Protein AF-0000000085032868 (afdb_homodimer)

InterPro domains:
  IPR000835 MarR-type HTH domain [PS50995] (14-167)
  IPR000835 MarR-type HTH domain [SM00347] (50-155)
  IPR023187 Transcriptional regulator MarR-type, conserved site [PS01117] (90-125)
  IPR036388 Winged helix-like DNA-binding domain superfamily [G3DSA:1.10.10.10] (31-169)
  IPR036390 Winged helix DNA-binding domain superfamily [SSF46785] (50-166)
  IPR039422 Transcription regulators MarR/SlyA-like [PTHR33164] (16-167)

pLDDT: mean 86.69, std 12.35, range [29.05, 97.69]

Secondary structure (DSSP, 8-state):
--TTSS---HHHHHHHHHHHHHHHHHHHHHHHHHHHHHHTTTTS-HHHHHHHHTT---HHHHHHHHHHHHTGGG-EEHHHHHHHSSS-HHHHHHHHHHHHHTTSEEEE--TT-SS--EEEE-HHHHHHHHHHHHHHHHHHHHHHHHHTTS-HHHHHHHHHHHHHHS---/--TTSS---HHHHHHHHHHHHHHHHHHHHHHHHHHHHHHTTTTS-HHHHHHHHTT---HHHHHHHHHHHHTGGG-EEHHHHHHHSSS-HHHHHHHHHHHHHTTSEEEE--TT-SS--EEEE-HHHHHHHHHHHHHHHHHHHHHHHHHTTS-HHHHHHHHHHHHHHS---

Nearest PDB structures (foldseek):
  7dvs-assembly1_B  TM=7.745E-01  e=1.905E-05  Streptococcus agalactiae
  8ylg-assembly1_B  TM=7.022E-01  e=4.833E-05  Burkholderia thailandensis
  4ld5-assembly3_G  TM=5.888E-01  e=2.701E-05  Staphylococcus aureus
  5f6f-assembly1_B  TM=5.561E-01  e=2.019E-05  Staphylococcus aureus
  4lll-assembly4_M  TM=6.707E-01  e=2.194E-04  Staphylococcus aureus

Solvent-accessible surface area (backbone atoms only — not comparable to full-atom values): 18319 Å² total; per-residue (Å²): 104,70,77,54,76,68,72,70,51,73,43,51,50,46,50,52,48,47,51,52,43,48,54,52,48,51,54,48,50,48,52,48,30,40,49,48,26,64,76,35,50,85,73,38,56,67,73,52,30,54,36,25,60,66,53,65,70,51,69,66,48,53,49,50,48,39,55,29,41,64,44,39,91,82,22,39,45,49,68,57,52,53,69,67,46,94,58,53,71,69,54,51,50,52,40,51,50,49,36,32,76,66,52,27,33,43,79,44,60,50,95,85,33,87,86,47,32,36,32,29,48,32,75,53,24,38,51,51,32,52,52,52,49,51,53,48,48,54,54,38,51,57,53,38,57,58,50,64,80,45,53,74,64,54,52,50,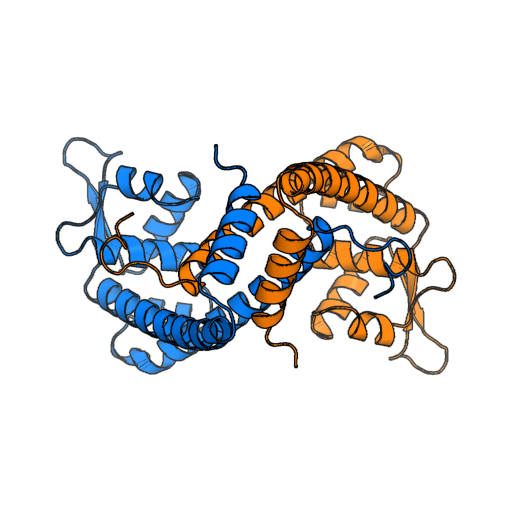47,30,50,51,56,51,53,66,68,36,82,75,127,106,70,80,53,76,69,72,70,51,72,42,51,49,47,50,53,50,49,51,52,41,47,55,52,49,51,53,48,50,48,52,50,30,39,50,50,26,65,77,36,48,87,74,39,57,66,71,52,31,53,36,25,60,67,54,66,68,49,69,66,47,53,51,51,46,38,56,30,43,66,44,38,92,82,22,39,44,50,70,57,52,53,68,64,47,94,57,53,69,69,55,50,50,52,39,51,50,50,37,31,74,65,52,27,33,43,80,42,59,49,95,86,33,87,86,46,32,35,32,29,49,31,74,54,23,39,51,52,33,51,52,53,49,51,54,48,49,53,53,38,51,58,52,39,56,60,50,64,83,45,53,74,64,56,51,51,47,29,49,51,55,50,53,66,66,37,82,74,126

Foldseek 3Di:
DVVPPPPDDPVSVVVVVVVVVVVVVLVLLLVLLCVCLVVCVPPADPVSSVCSNVSNDDPVLLVLLLVQLVVPPVFDKLVVSCVVDPDDSVVSVVSLVVCVVRQQKDWADDPVDNPITGIHGDPNSNVSSVSSVVSVVVVCVVVVVVCVVDDPVVVVVVVVVVVVVVPDD/DVVPPPPDDPVSVVVVVVVVVVVVVLVLLLVLLCVCLVVCVPPADPVSSVCSNVSVDDPVLLVLLLVQLVVPPVFDKLVVSCVVDPDDSVVSVVSLVVCVVRQQKDWADDPVDNPITGIHGDPNSNVSNVSSVVSVVVVCVVVVVVCVVDDPVVVVVVVVVVVVVVPDD

Sequence (338 aa):
MILRGLSMTDYQTIRKLIHRLREADTKWQVTAQREMAERYREVLPEPVWQRLRSNHFNHAELELLDLVAAAGKRGIAYQEVQAEVLYSQSLVSRYTNRLAELGLLVKEHPEYDQKAYQLTVTPAGERMAVLHAELHRQESKFFDQRLTRWSPEEVATTIAVLKSLTREKMILRGLSMTDYQTIRKLIHRLREADTKWQVTAQREMAERYREVLPEPVWQRLRSNHFNHAELELLDLVAAAGKRGIAYQEVQAEVLYSQSLVSRYTNRLAELGLLVKEHPEYDQKAYQLTVTPAGERMAVLHAELHRQESKFFDQRLTRWSPEEVATTIAVLKSLTREK

Organism: Limosilactobacillus fermentum (strain NBRC 3956 / LMG 18251) (NCBI:txid334390)

Radius of gyration: 22.6 Å; Cα contacts (8 Å, |Δi|>4): 377; chains: 2; bounding box: 47×57×69 Å

Structure (mmCIF, N/CA/C/O backbone):
data_AF-0000000085032868-model_v1
#
loop_
_entity.id
_entity.type
_entity.pdbx_description
1 polymer 'HTH marR-type domain-containing protein'
#
loop_
_atom_site.group_PDB
_atom_site.id
_atom_site.type_symbol
_atom_site.label_atom_id
_atom_site.label_alt_id
_atom_site.label_comp_id
_atom_site.label_asym_id
_atom_site.label_entity_id
_atom_site.label_seq_id
_atom_site.pdbx_PDB_ins_code
_atom_site.Cartn_x
_atom_site.Cartn_y
_atom_site.Cartn_z
_atom_site.occupancy
_atom_site.B_iso_or_equiv
_atom_site.auth_seq_id
_atom_site.auth_comp_id
_atom_site.auth_asym_id
_atom_site.auth_atom_id
_atom_site.pdbx_PDB_model_num
ATOM 1 N N . MET A 1 1 ? -2.799 8.742 19.594 1 29.42 1 MET A N 1
ATOM 2 C CA . MET A 1 1 ? -2.865 9.039 18.172 1 29.42 1 MET A CA 1
ATOM 3 C C . MET A 1 1 ? -3.17 10.516 17.938 1 29.42 1 MET A C 1
ATOM 5 O O . MET A 1 1 ? -4.262 10.984 18.25 1 29.42 1 MET A O 1
ATOM 9 N N . ILE A 1 2 ? -2.352 11.312 18.062 1 35.19 2 ILE A N 1
ATOM 10 C CA . ILE A 1 2 ? -2.459 12.727 18.406 1 35.19 2 ILE A CA 1
ATOM 11 C C . ILE A 1 2 ? -3.33 13.445 17.375 1 35.19 2 ILE A C 1
ATOM 13 O O . ILE A 1 2 ? -3.613 14.633 17.516 1 35.19 2 ILE A O 1
ATOM 17 N N . LEU A 1 3 ? -3.311 12.906 16.094 1 40.81 3 LEU A N 1
ATOM 18 C CA . LEU A 1 3 ? -4.418 13.594 15.438 1 40.81 3 LEU A CA 1
ATOM 19 C C . LEU A 1 3 ? -5.699 13.453 16.25 1 40.81 3 LEU A C 1
ATOM 21 O O . LEU A 1 3 ? -6.68 12.875 15.781 1 40.81 3 LEU A O 1
ATOM 25 N N . ARG A 1 4 ? -5.555 13.43 17.422 1 41.09 4 ARG A N 1
ATOM 26 C CA . ARG A 1 4 ? -6.566 13.102 18.422 1 41.09 4 ARG A CA 1
ATOM 27 C C . ARG A 1 4 ? -7.781 14.016 18.297 1 41.09 4 ARG A C 1
ATOM 29 O O . ARG A 1 4 ? -8.883 13.648 18.703 1 41.09 4 ARG A O 1
ATOM 36 N N . GLY A 1 5 ? -7.449 15.297 18.078 1 44.16 5 GLY A N 1
ATOM 37 C CA . GLY A 1 5 ? -8.648 16.078 18.297 1 44.16 5 GLY A CA 1
ATOM 38 C C . GLY A 1 5 ? -9.695 15.898 17.219 1 44.16 5 GLY A C 1
ATOM 39 O O . GLY A 1 5 ? -10.898 15.969 17.5 1 44.16 5 GLY A O 1
ATOM 40 N N . LEU A 1 6 ? -9.359 16.219 15.953 1 50.69 6 LEU A N 1
ATOM 41 C CA . LEU A 1 6 ? -10.438 16.109 14.977 1 50.69 6 LEU A CA 1
ATOM 42 C C . LEU A 1 6 ? -10.625 14.656 14.539 1 50.69 6 LEU A C 1
ATOM 44 O O . LEU A 1 6 ? -9.648 13.984 14.188 1 50.69 6 LEU A O 1
ATOM 48 N N . SER A 1 7 ? -11.617 14.016 15.109 1 64.56 7 SER A N 1
ATOM 49 C CA . SER A 1 7 ? -12.039 12.648 14.828 1 64.56 7 SER A CA 1
ATOM 50 C C . SER A 1 7 ? -11.812 12.289 13.359 1 64.56 7 SER A C 1
ATOM 52 O O . SER A 1 7 ? -12.117 13.078 12.469 1 64.56 7 SER A O 1
ATOM 54 N N . MET A 1 8 ? -11.039 11.422 13.031 1 80.69 8 MET A N 1
ATOM 55 C CA . MET A 1 8 ? -10.836 10.938 11.672 1 80.69 8 MET A CA 1
ATOM 56 C C . MET A 1 8 ? -12.18 10.688 10.984 1 80.69 8 MET A C 1
ATOM 58 O O . MET A 1 8 ? -13.125 10.203 11.609 1 80.69 8 MET A O 1
ATOM 62 N N . THR A 1 9 ? -12.273 11.188 9.805 1 88.38 9 THR A N 1
ATOM 63 C CA . THR A 1 9 ? -13.445 10.844 9.008 1 88.38 9 THR A CA 1
ATOM 64 C C . THR A 1 9 ? -13.469 9.344 8.703 1 88.38 9 THR A C 1
ATOM 66 O O . THR A 1 9 ? -12.516 8.625 9.008 1 88.38 9 THR A O 1
ATOM 69 N N . ASP A 1 10 ? -14.586 8.836 8.18 1 90.5 10 ASP A N 1
ATOM 70 C CA . ASP A 1 10 ? -14.695 7.434 7.797 1 90.5 10 ASP A CA 1
ATOM 71 C C . ASP A 1 10 ? -13.641 7.055 6.762 1 90.5 10 ASP A C 1
ATOM 73 O O . ASP A 1 10 ? -13 6.008 6.879 1 90.5 10 ASP A O 1
ATOM 77 N N . TYR A 1 11 ? -13.477 7.938 5.895 1 90.94 11 TYR A N 1
ATOM 78 C CA . TYR A 1 11 ? -12.5 7.629 4.863 1 90.94 11 TYR A CA 1
ATOM 79 C C . TYR A 1 11 ? -11.086 7.625 5.434 1 90.94 11 TYR A C 1
ATOM 81 O O . TYR A 1 11 ? -10.266 6.777 5.074 1 90.94 11 TYR A O 1
ATOM 89 N N . GLN A 1 12 ? -10.766 8.562 6.277 1 86.5 12 GLN A N 1
ATOM 90 C CA . GLN A 1 12 ? -9.445 8.578 6.898 1 86.5 12 GLN A CA 1
ATOM 91 C C . GLN A 1 12 ? -9.18 7.293 7.672 1 86.5 12 GLN A C 1
ATOM 93 O O . GLN A 1 12 ? -8.062 6.77 7.656 1 86.5 12 GLN A O 1
ATOM 98 N N . THR A 1 13 ? -10.195 6.848 8.312 1 89.31 13 THR A N 1
ATOM 99 C CA . THR A 1 13 ? -10.078 5.598 9.062 1 89.31 13 THR A CA 1
ATOM 100 C C . THR A 1 13 ? -9.828 4.43 8.117 1 89.31 13 THR A C 1
ATOM 102 O O . THR A 1 13 ? -8.93 3.615 8.352 1 89.31 13 THR A O 1
ATOM 105 N N . ILE A 1 14 ? -10.57 4.328 7.055 1 92.06 14 ILE A N 1
ATOM 106 C CA . ILE A 1 14 ? -10.406 3.268 6.066 1 92.06 14 ILE A CA 1
ATOM 107 C C . ILE A 1 14 ? -9.016 3.348 5.441 1 92.06 14 ILE A C 1
ATOM 109 O O . ILE A 1 14 ? -8.336 2.33 5.305 1 92.06 14 ILE A O 1
ATOM 113 N N . ARG A 1 15 ? -8.625 4.531 5.129 1 88.44 15 ARG A N 1
ATOM 114 C CA . ARG A 1 15 ? -7.305 4.734 4.535 1 88.44 15 ARG A CA 1
ATOM 115 C C . ARG A 1 15 ? -6.203 4.25 5.469 1 88.44 15 ARG A C 1
ATOM 117 O O . ARG A 1 15 ? -5.25 3.598 5.027 1 88.44 15 ARG A O 1
ATOM 124 N N . LYS A 1 16 ? -6.32 4.598 6.684 1 84.88 16 LYS A N 1
ATOM 125 C CA . LYS A 1 16 ? -5.352 4.152 7.68 1 84.88 16 LYS A CA 1
ATOM 126 C C . LYS A 1 16 ? -5.293 2.627 7.746 1 84.88 16 LYS A C 1
ATOM 128 O O . LYS A 1 16 ? -4.211 2.043 7.816 1 84.88 16 LYS A O 1
ATOM 133 N N . LEU A 1 17 ? -6.43 1.966 7.734 1 89.5 17 LEU A N 1
ATOM 134 C CA . LEU A 1 17 ? -6.496 0.509 7.777 1 89.5 17 LEU A CA 1
ATOM 135 C C . LEU A 1 17 ? -5.895 -0.103 6.52 1 89.5 17 LEU A C 1
ATOM 137 O O . LEU A 1 17 ? -5.195 -1.114 6.59 1 89.5 17 LEU A O 1
ATOM 141 N N . ILE A 1 18 ? -6.145 0.543 5.457 1 89.94 18 ILE A N 1
ATOM 142 C CA . ILE A 1 18 ? -5.598 0.081 4.188 1 89.94 18 ILE A CA 1
ATOM 143 C C . ILE A 1 18 ? -4.074 0.178 4.219 1 89.94 18 ILE A C 1
ATOM 145 O O . ILE A 1 18 ? -3.377 -0.726 3.75 1 89.94 18 ILE A O 1
ATOM 149 N N . HIS A 1 19 ? -3.582 1.222 4.754 1 84.88 19 HIS A N 1
ATOM 150 C CA . HIS A 1 19 ? -2.139 1.385 4.887 1 84.88 19 HIS A CA 1
ATOM 151 C C . HIS A 1 19 ? -1.539 0.281 5.75 1 84.88 19 HIS A C 1
ATOM 153 O O . HIS A 1 19 ? -0.5 -0.287 5.406 1 84.88 19 HIS A O 1
ATOM 159 N N . ARG A 1 20 ? -2.191 -0.018 6.785 1 84.38 20 ARG A N 1
ATOM 160 C CA . ARG A 1 20 ? -1.719 -1.076 7.672 1 84.38 20 ARG A CA 1
ATOM 161 C C . ARG A 1 20 ? -1.739 -2.43 6.969 1 84.38 20 ARG A C 1
ATOM 163 O O . ARG A 1 20 ? -0.819 -3.232 7.133 1 84.38 20 ARG A O 1
ATOM 170 N N . LEU A 1 21 ? -2.766 -2.674 6.266 1 88 21 LEU A N 1
ATOM 171 C CA . LEU A 1 21 ? -2.9 -3.928 5.531 1 88 21 LEU A CA 1
ATOM 172 C C . LEU A 1 21 ? -1.813 -4.055 4.465 1 88 21 LEU A C 1
ATOM 174 O O . LEU A 1 21 ? -1.261 -5.137 4.266 1 88 21 LEU A O 1
ATOM 178 N N . ARG A 1 22 ? -1.485 -2.98 3.906 1 83.62 22 ARG A N 1
ATOM 179 C CA . ARG A 1 22 ? -0.437 -2.969 2.891 1 83.62 22 ARG A CA 1
ATOM 180 C C . ARG A 1 22 ? 0.925 -3.271 3.506 1 83.62 22 ARG A C 1
ATOM 182 O O . ARG A 1 22 ? 1.735 -3.986 2.912 1 83.62 22 ARG A O 1
ATOM 189 N N . GLU A 1 23 ? 1.183 -2.658 4.613 1 81.81 23 GLU A N 1
ATOM 190 C CA . GLU A 1 23 ? 2.439 -2.932 5.305 1 81.81 23 GLU A CA 1
ATOM 191 C C . GLU A 1 23 ? 2.562 -4.41 5.664 1 81.81 23 GLU A C 1
ATOM 193 O O . GLU A 1 23 ? 3.629 -5.008 5.5 1 81.81 23 GLU A O 1
ATOM 198 N N . ALA A 1 24 ? 1.452 -4.961 6.133 1 80.56 24 ALA A N 1
ATOM 199 C CA . ALA A 1 24 ? 1.435 -6.387 6.449 1 80.56 24 ALA A CA 1
ATOM 200 C C . ALA A 1 24 ? 1.662 -7.23 5.195 1 80.56 24 ALA A C 1
ATOM 202 O O . ALA A 1 24 ? 2.381 -8.227 5.234 1 80.56 24 ALA A O 1
ATOM 203 N N . ASP A 1 25 ? 1.033 -6.789 4.16 1 82.5 25 ASP A N 1
ATOM 204 C CA . ASP A 1 25 ? 1.188 -7.48 2.881 1 82.5 25 ASP A CA 1
ATOM 205 C C . ASP A 1 25 ? 2.643 -7.453 2.414 1 82.5 25 ASP A C 1
ATOM 207 O O . ASP A 1 25 ? 3.164 -8.461 1.934 1 82.5 25 ASP A O 1
ATOM 211 N N . THR A 1 26 ? 3.271 -6.348 2.551 1 81.88 26 THR A N 1
ATOM 212 C CA . THR A 1 26 ? 4.668 -6.199 2.154 1 81.88 26 THR A CA 1
ATOM 213 C C . THR A 1 26 ? 5.562 -7.121 2.975 1 81.88 26 THR A C 1
ATOM 215 O O . THR A 1 26 ? 6.449 -7.785 2.43 1 81.88 26 THR A O 1
ATOM 218 N N . LYS A 1 27 ? 5.281 -7.137 4.242 1 81.12 27 LYS A N 1
ATOM 219 C CA . LYS A 1 27 ? 6.051 -8.023 5.105 1 81.12 27 LYS A CA 1
ATOM 220 C C . LYS A 1 27 ? 5.871 -9.484 4.695 1 81.12 27 LYS A C 1
ATOM 222 O O . LYS A 1 27 ? 6.836 -10.258 4.684 1 81.12 27 LYS A O 1
ATOM 227 N N . TRP A 1 28 ? 4.691 -9.805 4.387 1 83.5 28 TRP A N 1
ATOM 228 C CA . TRP A 1 28 ? 4.406 -11.164 3.943 1 83.5 28 TRP A CA 1
ATOM 229 C C . TRP A 1 28 ? 5.117 -11.469 2.627 1 83.5 28 TRP A C 1
ATOM 231 O O . TRP A 1 28 ? 5.637 -12.57 2.436 1 83.5 28 TRP A O 1
ATOM 241 N N . GLN A 1 29 ? 5.113 -10.555 1.735 1 84.06 29 GLN A N 1
ATOM 242 C CA . GLN A 1 29 ? 5.77 -10.742 0.446 1 84.06 29 GLN A CA 1
ATOM 243 C C . GLN A 1 29 ? 7.266 -10.992 0.62 1 84.06 29 GLN A C 1
ATOM 245 O O . GLN A 1 29 ? 7.852 -11.812 -0.085 1 84.06 29 GLN A O 1
ATOM 250 N N . VAL A 1 30 ? 7.848 -10.289 1.482 1 85.94 30 VAL A N 1
ATOM 251 C CA . VAL A 1 30 ? 9.266 -10.477 1.782 1 85.94 30 VAL A CA 1
ATOM 252 C C . VAL A 1 30 ? 9.492 -11.891 2.316 1 85.94 30 VAL A C 1
ATOM 254 O O . VAL A 1 30 ? 10.391 -12.602 1.856 1 85.94 30 VAL A O 1
ATOM 257 N N . THR A 1 31 ? 8.625 -12.289 3.236 1 85.94 31 THR A N 1
ATOM 258 C CA . THR A 1 31 ? 8.719 -13.625 3.809 1 85.94 31 THR A CA 1
ATOM 259 C C . THR A 1 31 ? 8.516 -14.688 2.732 1 85.94 31 THR A C 1
ATOM 261 O O . THR A 1 31 ? 9.25 -15.68 2.684 1 85.94 31 THR A O 1
ATOM 264 N N . ALA A 1 32 ? 7.535 -14.445 1.926 1 86.25 32 ALA A N 1
ATOM 265 C CA . ALA A 1 32 ? 7.227 -15.383 0.853 1 86.25 32 ALA A CA 1
ATOM 266 C C . ALA A 1 32 ? 8.406 -15.539 -0.097 1 86.25 32 ALA A C 1
ATOM 268 O O . ALA A 1 32 ? 8.75 -16.656 -0.49 1 86.25 32 ALA A O 1
ATOM 269 N N . GLN A 1 33 ? 9.062 -14.5 -0.499 1 89.56 33 GLN A N 1
ATOM 270 C CA . GLN A 1 33 ? 10.195 -14.555 -1.417 1 89.56 33 GLN A CA 1
ATOM 271 C C . GLN A 1 33 ? 11.367 -15.312 -0.795 1 89.56 33 GLN A C 1
ATOM 273 O O . GLN A 1 33 ? 12.039 -16.094 -1.473 1 89.56 33 GLN A O 1
ATOM 278 N N . ARG A 1 34 ? 11.555 -15.125 0.428 1 89.75 34 ARG A N 1
ATOM 279 C CA . ARG A 1 34 ? 12.625 -15.828 1.125 1 89.75 34 ARG A CA 1
ATOM 280 C C . ARG A 1 34 ? 12.352 -17.328 1.172 1 89.75 34 ARG A C 1
ATOM 282 O O . ARG A 1 34 ? 13.258 -18.141 0.985 1 89.75 34 ARG A O 1
ATOM 289 N N . GLU A 1 35 ? 11.117 -17.625 1.461 1 88.69 35 GLU A N 1
ATOM 290 C CA . GLU A 1 35 ? 10.734 -19.031 1.485 1 88.69 35 GLU A CA 1
ATOM 291 C C . GLU A 1 35 ? 10.898 -19.688 0.111 1 88.69 35 GLU A C 1
ATOM 293 O O . GLU A 1 35 ? 11.383 -20.812 0.002 1 88.69 35 GLU A O 1
ATOM 298 N N . MET A 1 36 ? 10.477 -18.953 -0.838 1 87.56 36 MET A N 1
ATOM 299 C CA . MET A 1 36 ? 10.648 -19.453 -2.199 1 87.56 36 MET A CA 1
ATOM 300 C C . MET A 1 36 ? 12.133 -19.656 -2.514 1 87.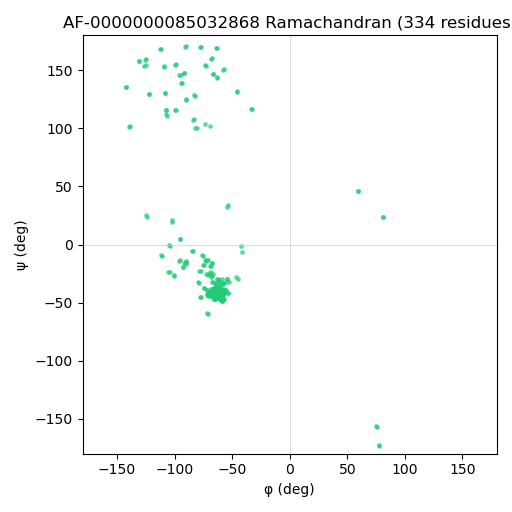56 36 MET A C 1
ATOM 302 O O . MET A 1 36 ? 12.5 -20.672 -3.105 1 87.56 36 MET A O 1
ATOM 306 N N . ALA A 1 37 ? 12.977 -18.719 -2.174 1 89.94 37 ALA A N 1
ATOM 307 C CA . ALA A 1 37 ? 14.414 -18.812 -2.41 1 89.94 37 ALA A CA 1
ATOM 308 C C . ALA A 1 37 ? 15 -20.062 -1.747 1 89.94 37 ALA A C 1
ATOM 310 O O . ALA A 1 37 ? 15.812 -20.766 -2.346 1 89.94 37 ALA A O 1
ATOM 311 N N . GLU A 1 38 ? 14.508 -20.312 -0.634 1 88.56 38 GLU A N 1
ATOM 312 C CA . GLU A 1 38 ? 15.039 -21.453 0.126 1 88.56 38 GLU A CA 1
ATOM 313 C C . GLU A 1 38 ? 14.523 -22.781 -0.423 1 88.56 38 GLU A C 1
ATOM 315 O O . GLU A 1 38 ? 15.289 -23.734 -0.57 1 88.56 38 GLU A O 1
ATOM 320 N N . ARG A 1 39 ? 13.281 -22.875 -0.703 1 84.12 39 ARG A N 1
ATOM 321 C CA . ARG A 1 39 ? 12.641 -24.125 -1.121 1 84.12 39 ARG A CA 1
ATOM 322 C C . ARG A 1 39 ? 13.086 -24.516 -2.525 1 84.12 39 ARG A C 1
ATOM 324 O O . ARG A 1 39 ? 13.172 -25.703 -2.842 1 84.12 39 ARG A O 1
ATOM 331 N N . TYR A 1 40 ? 13.461 -23.484 -3.268 1 80.81 40 TYR A N 1
ATOM 332 C CA . TYR A 1 40 ? 13.633 -23.828 -4.676 1 80.81 40 TYR A CA 1
ATOM 333 C C . TYR A 1 40 ? 15.031 -23.469 -5.156 1 80.81 40 TYR A C 1
ATOM 335 O O . TYR A 1 40 ? 15.25 -23.25 -6.352 1 80.81 40 TYR A O 1
ATOM 343 N N . ARG A 1 41 ? 15.836 -23.406 -4.312 1 85.12 41 ARG A N 1
ATOM 344 C CA . ARG A 1 41 ? 17.219 -23.062 -4.598 1 85.12 41 ARG A CA 1
ATOM 345 C C . ARG A 1 41 ? 17.797 -23.953 -5.684 1 85.12 41 ARG A C 1
ATOM 347 O O . ARG A 1 41 ? 18.516 -23.484 -6.574 1 85.12 41 ARG A O 1
ATOM 354 N N . GLU A 1 42 ? 17.344 -25.156 -5.715 1 84.88 42 GLU A N 1
ATOM 355 C CA . GLU A 1 42 ? 17.969 -26.125 -6.594 1 84.88 42 GLU A CA 1
ATOM 356 C C . GLU A 1 42 ? 17.297 -26.172 -7.961 1 84.88 42 GLU A C 1
ATOM 358 O O . GLU A 1 42 ? 17.859 -26.688 -8.922 1 84.88 42 GLU A O 1
ATOM 363 N N . VAL A 1 43 ? 16.156 -25.641 -8.055 1 82.38 43 VAL A N 1
ATOM 364 C CA . VAL A 1 43 ? 15.391 -25.812 -9.289 1 82.38 43 VAL A CA 1
ATOM 365 C C . VAL A 1 43 ? 15.414 -24.516 -10.094 1 82.38 43 VAL A C 1
ATOM 367 O O . VAL A 1 43 ? 15.336 -24.547 -11.32 1 82.38 43 VAL A O 1
ATOM 370 N N . LEU A 1 44 ? 15.625 -23.406 -9.477 1 87.06 44 LEU A N 1
ATOM 371 C CA . LEU A 1 44 ? 15.594 -22.109 -10.156 1 87.06 44 LEU A CA 1
ATOM 372 C C . LEU A 1 44 ? 17 -21.688 -10.594 1 87.06 44 LEU A C 1
ATOM 374 O O . LEU A 1 44 ? 17.984 -22.016 -9.922 1 87.06 44 LEU A O 1
ATOM 378 N N . PRO A 1 45 ? 17.031 -21 -11.742 1 89.06 45 PRO A N 1
ATOM 379 C CA . PRO A 1 45 ? 18.344 -20.453 -12.133 1 89.06 45 PRO A CA 1
ATOM 380 C C . PRO A 1 45 ? 18.922 -19.531 -11.062 1 89.06 45 PRO A C 1
ATOM 382 O O . PRO A 1 45 ? 18.188 -18.844 -10.359 1 89.06 45 PRO A O 1
ATOM 385 N N . GLU A 1 46 ? 20.25 -19.5 -11.016 1 90.25 46 GLU A N 1
ATOM 386 C CA . GLU A 1 46 ? 20.953 -18.781 -9.961 1 90.25 46 GLU A CA 1
ATOM 387 C C . GLU A 1 46 ? 20.562 -17.312 -9.906 1 90.25 46 GLU A C 1
ATOM 389 O O . GLU A 1 46 ? 20.328 -16.766 -8.828 1 90.25 46 GLU A O 1
ATOM 394 N N . PRO A 1 47 ? 20.422 -16.656 -11.062 1 91.44 47 PRO A N 1
ATOM 395 C CA . PRO A 1 47 ? 20.047 -15.242 -10.984 1 91.44 47 PRO A CA 1
ATOM 396 C C . PRO A 1 47 ? 18.656 -15.031 -10.375 1 91.44 47 PRO A C 1
ATOM 398 O O . PRO A 1 47 ? 18.422 -14.016 -9.719 1 91.44 47 PRO A O 1
ATOM 401 N N . VAL A 1 48 ? 17.812 -15.969 -10.633 1 92.56 48 VAL A N 1
ATOM 402 C CA . VAL A 1 48 ? 16.438 -15.867 -10.117 1 92.56 48 VAL A CA 1
ATOM 403 C C . VAL A 1 48 ? 16.438 -16.094 -8.609 1 92.56 48 VAL A C 1
ATOM 405 O O . VAL A 1 48 ? 15.836 -15.312 -7.863 1 92.56 48 VAL A O 1
ATOM 408 N N . TRP A 1 49 ? 17.172 -17.062 -8.258 1 90.06 49 TRP A N 1
ATOM 409 C CA . TRP A 1 49 ? 17.266 -17.375 -6.836 1 90.06 49 TRP A CA 1
ATOM 410 C C . TRP A 1 49 ? 17.891 -16.203 -6.066 1 90.06 49 TRP A C 1
ATOM 412 O O . TRP A 1 49 ? 17.422 -15.844 -4.988 1 90.06 49 TRP A O 1
ATOM 422 N N . GLN A 1 50 ? 18.906 -15.609 -6.523 1 91.94 50 GLN A N 1
ATOM 423 C CA . GLN A 1 50 ? 19.578 -14.484 -5.879 1 91.94 50 GLN A CA 1
ATOM 424 C C . GLN A 1 50 ? 18.656 -13.289 -5.754 1 91.94 50 GLN A C 1
ATOM 426 O O . GLN A 1 50 ? 18.641 -12.602 -4.727 1 91.94 50 GLN A O 1
ATOM 431 N N . ARG A 1 51 ? 17.891 -13.109 -6.773 1 92.81 51 ARG A N 1
ATOM 432 C CA . ARG A 1 51 ? 16.953 -11.992 -6.758 1 92.81 51 ARG A CA 1
ATOM 433 C C . ARG A 1 51 ? 15.852 -12.219 -5.727 1 92.81 51 ARG A C 1
ATOM 435 O O . ARG A 1 51 ? 15.445 -11.281 -5.031 1 92.81 51 ARG A O 1
ATOM 442 N N . LEU A 1 52 ? 15.383 -13.422 -5.625 1 91.44 52 LEU A N 1
ATOM 443 C CA . LEU A 1 52 ? 14.391 -13.781 -4.621 1 91.44 52 LEU A CA 1
ATOM 444 C C . LEU A 1 52 ? 14.945 -13.586 -3.213 1 91.44 52 LEU A C 1
ATOM 446 O O . LEU A 1 52 ? 14.289 -12.984 -2.361 1 91.44 52 LEU A O 1
ATOM 450 N N . ARG A 1 53 ? 16.156 -14.031 -3.02 1 88.62 53 ARG A N 1
ATOM 451 C CA . ARG A 1 53 ? 16.781 -13.969 -1.703 1 88.62 53 ARG A CA 1
ATOM 452 C C . ARG A 1 53 ? 16.953 -12.531 -1.24 1 88.62 53 ARG A C 1
ATOM 454 O O . ARG A 1 53 ? 16.875 -12.242 -0.044 1 88.62 53 ARG A O 1
ATOM 461 N N . SER A 1 54 ? 17.109 -11.688 -2.205 1 91.31 54 SER A N 1
ATOM 462 C CA . SER A 1 54 ? 17.344 -10.289 -1.884 1 91.31 54 SER A CA 1
ATOM 463 C C . SER A 1 54 ? 16.047 -9.484 -1.908 1 91.31 54 SER A C 1
ATOM 465 O O . SER A 1 54 ? 16.062 -8.266 -1.762 1 91.31 54 SER A O 1
ATOM 467 N N . ASN A 1 55 ? 14.945 -10.172 -2.115 1 87.75 55 ASN A N 1
ATOM 468 C CA . ASN A 1 55 ? 13.633 -9.547 -2.125 1 87.75 55 ASN A CA 1
ATOM 469 C C . ASN A 1 55 ? 13.531 -8.469 -3.203 1 87.75 55 ASN A C 1
ATOM 471 O O . ASN A 1 55 ? 13 -7.387 -2.957 1 87.75 55 ASN A O 1
ATOM 475 N N . HIS A 1 56 ? 13.984 -8.797 -4.355 1 87.06 56 HIS A N 1
ATOM 476 C CA . HIS A 1 56 ? 14.07 -7.777 -5.398 1 87.06 56 HIS A CA 1
ATOM 477 C C . HIS A 1 56 ? 12.969 -7.953 -6.438 1 87.06 56 HIS A C 1
ATOM 479 O O . HIS A 1 56 ? 12.906 -7.199 -7.414 1 87.06 56 HIS A O 1
ATOM 485 N N . PHE A 1 57 ? 12.141 -8.977 -6.242 1 91.06 57 PHE A N 1
ATOM 486 C CA . PHE A 1 57 ? 10.945 -9.016 -7.074 1 91.06 57 PHE A CA 1
ATOM 487 C C . PHE A 1 57 ? 9.852 -8.125 -6.492 1 91.06 57 PHE A C 1
ATOM 489 O O . PHE A 1 57 ? 9.531 -8.227 -5.309 1 91.06 57 PHE A O 1
ATOM 496 N N . ASN A 1 58 ? 9.32 -7.25 -7.289 1 86.12 58 ASN A N 1
ATOM 497 C CA . ASN A 1 58 ? 8.172 -6.488 -6.797 1 86.12 58 ASN A CA 1
ATOM 498 C C . ASN A 1 58 ? 6.859 -7.191 -7.113 1 86.12 58 ASN A C 1
ATOM 500 O O . ASN A 1 58 ? 6.844 -8.211 -7.812 1 86.12 58 ASN A O 1
ATOM 504 N N . HIS A 1 59 ? 5.84 -6.684 -6.559 1 82.31 59 HIS A N 1
ATOM 505 C CA . HIS A 1 59 ? 4.512 -7.281 -6.688 1 82.31 59 HIS A CA 1
ATOM 506 C C . HIS A 1 59 ? 4.078 -7.344 -8.148 1 82.31 59 HIS A C 1
ATOM 508 O O . HIS A 1 59 ? 3.547 -8.359 -8.602 1 82.31 59 HIS A O 1
ATOM 514 N N . ALA A 1 60 ? 4.367 -6.312 -8.812 1 86.31 60 ALA A N 1
ATOM 515 C CA . ALA A 1 60 ? 3.938 -6.227 -10.203 1 86.31 60 ALA A CA 1
ATOM 516 C C . ALA A 1 60 ? 4.621 -7.293 -11.055 1 86.31 60 ALA A C 1
ATOM 518 O O . ALA A 1 60 ? 3.988 -7.914 -11.906 1 86.31 60 ALA A O 1
ATOM 519 N N . GLU A 1 61 ? 5.902 -7.461 -10.852 1 92.81 61 GLU A N 1
ATOM 520 C CA . GLU A 1 61 ? 6.645 -8.484 -11.586 1 92.81 61 GLU A CA 1
ATOM 521 C C . GLU A 1 61 ? 6.059 -9.867 -11.344 1 92.81 61 GLU A C 1
ATOM 523 O O . GLU A 1 61 ? 5.848 -10.633 -12.289 1 92.81 61 GLU A O 1
ATOM 528 N N . LEU A 1 62 ? 5.848 -10.164 -10.141 1 91.12 62 LEU A N 1
ATOM 529 C CA . LEU A 1 62 ? 5.328 -11.484 -9.797 1 91.12 62 LEU A CA 1
ATOM 530 C C . LEU A 1 62 ? 3.896 -11.648 -10.297 1 91.12 62 LEU A C 1
ATOM 532 O O . LEU A 1 62 ? 3.514 -12.727 -10.75 1 91.12 62 LEU A O 1
ATOM 536 N N . GLU A 1 63 ? 3.131 -10.633 -10.188 1 87.88 63 GLU A N 1
ATOM 537 C CA . GLU A 1 63 ? 1.771 -10.664 -10.719 1 87.88 63 GLU A CA 1
ATOM 538 C C . GLU A 1 63 ? 1.771 -10.914 -12.227 1 87.88 63 GLU A C 1
ATOM 540 O O . GLU A 1 63 ? 0.956 -11.688 -12.727 1 87.88 63 GLU A O 1
ATOM 545 N N . LEU A 1 64 ? 2.625 -10.297 -12.914 1 94.12 64 LEU A N 1
ATOM 546 C CA . LEU A 1 64 ? 2.723 -10.477 -14.359 1 94.12 64 LEU A CA 1
ATOM 547 C C . LEU A 1 64 ? 3.162 -11.898 -14.703 1 94.12 64 LEU A C 1
ATOM 549 O O . LEU A 1 64 ? 2.641 -12.5 -15.641 1 94.12 64 LEU A O 1
ATOM 553 N N . LEU A 1 65 ? 4.102 -12.367 -13.977 1 95.12 65 LEU A N 1
ATOM 554 C CA . LEU A 1 65 ? 4.523 -13.75 -14.18 1 95.12 65 LEU A CA 1
ATOM 555 C C . LEU A 1 65 ? 3.35 -14.711 -14 1 95.12 65 LEU A C 1
ATOM 557 O O . LEU A 1 65 ? 3.145 -15.609 -14.82 1 95.12 65 LEU A O 1
ATOM 561 N N . ASP A 1 66 ? 2.619 -14.477 -12.922 1 93.06 66 ASP A N 1
ATOM 562 C CA . ASP A 1 66 ? 1.461 -15.32 -12.641 1 93.06 66 ASP A CA 1
ATOM 563 C C . ASP A 1 66 ? 0.445 -15.258 -13.781 1 93.06 66 ASP A C 1
ATOM 565 O O . ASP A 1 66 ? -0.125 -16.281 -14.164 1 93.06 66 ASP A O 1
ATOM 569 N N . LEU A 1 67 ? 0.188 -14.125 -14.266 1 92.75 67 LEU A N 1
ATOM 570 C CA . LEU A 1 67 ? -0.783 -13.906 -15.336 1 92.75 67 LEU A CA 1
ATOM 571 C C . LEU A 1 67 ? -0.384 -14.672 -16.594 1 92.75 67 LEU A C 1
ATOM 573 O O . LEU A 1 67 ? -1.212 -15.352 -17.203 1 92.75 67 LEU A O 1
ATOM 577 N N . VAL A 1 68 ? 0.851 -14.586 -16.953 1 95.81 68 VAL A N 1
ATOM 578 C CA . VAL A 1 68 ? 1.329 -15.266 -18.156 1 95.81 68 VAL A CA 1
ATOM 579 C C . VAL A 1 68 ? 1.29 -16.781 -17.938 1 95.81 68 VAL A C 1
ATOM 581 O O . VAL A 1 68 ? 0.882 -17.531 -18.828 1 95.81 68 VAL A O 1
ATOM 584 N N . ALA A 1 69 ? 1.717 -17.219 -16.766 1 95 69 ALA A N 1
ATOM 585 C CA . ALA A 1 69 ? 1.71 -18.656 -16.453 1 95 69 ALA A CA 1
ATOM 586 C C . ALA A 1 69 ? 0.297 -19.219 -16.516 1 95 69 ALA A C 1
ATOM 588 O O . ALA A 1 69 ? 0.098 -20.359 -16.969 1 95 69 ALA A O 1
ATOM 589 N N . ALA A 1 70 ? -0.625 -18.453 -16.125 1 92.06 70 ALA A N 1
ATOM 590 C CA . ALA A 1 70 ? -2.018 -18.906 -16.078 1 92.06 70 ALA A CA 1
ATOM 591 C C . ALA A 1 70 ? -2.555 -19.125 -17.5 1 92.06 70 ALA A C 1
ATOM 593 O O . ALA A 1 70 ? -3.52 -19.875 -17.688 1 92.06 70 ALA A O 1
ATOM 594 N N . ALA A 1 71 ? -1.97 -18.469 -18.438 1 92.5 71 ALA A N 1
ATOM 595 C CA . ALA A 1 71 ? -2.412 -18.594 -19.828 1 92.5 71 ALA A CA 1
ATOM 596 C C . ALA A 1 71 ? -1.982 -19.938 -20.406 1 92.5 71 ALA A C 1
ATOM 598 O O . ALA A 1 71 ? -2.455 -20.344 -21.469 1 92.5 71 ALA A O 1
ATOM 599 N N . GLY A 1 72 ? -1.096 -20.609 -19.719 1 88.62 72 GLY A N 1
ATOM 600 C CA . GLY A 1 72 ? -0.665 -21.938 -20.156 1 88.62 72 GLY A CA 1
ATOM 601 C C . GLY A 1 72 ? 0.279 -21.891 -21.344 1 88.62 72 GLY A C 1
ATOM 602 O O . GLY A 1 72 ? 0.998 -20.906 -21.531 1 88.62 72 GLY A O 1
ATOM 603 N N . LYS A 1 73 ? 0.308 -22.969 -22.047 1 86.12 73 LYS A N 1
ATOM 604 C CA . LYS A 1 73 ? 1.277 -23.172 -23.125 1 86.12 73 LYS A CA 1
ATOM 605 C C . LYS A 1 73 ? 0.997 -22.234 -24.297 1 86.12 73 LYS A C 1
ATOM 607 O O . LYS A 1 73 ? 1.911 -21.875 -25.047 1 86.12 73 LYS A O 1
ATOM 612 N N . ARG A 1 74 ? -0.264 -21.844 -24.469 1 88.31 74 ARG A N 1
ATOM 613 C CA . ARG A 1 74 ? -0.635 -20.969 -25.578 1 88.31 74 ARG A CA 1
ATOM 614 C C . ARG A 1 74 ? -0.077 -19.562 -25.391 1 88.31 74 ARG A C 1
ATOM 616 O O . ARG A 1 74 ? 0.125 -18.844 -26.359 1 88.31 74 ARG A O 1
ATOM 623 N N . GLY A 1 75 ? 0.14 -19.266 -24.156 1 93.12 75 GLY A N 1
ATOM 624 C CA . GLY A 1 75 ? 0.615 -17.922 -23.859 1 93.12 75 GLY A CA 1
ATOM 625 C C . GLY A 1 75 ? -0.482 -16.875 -23.906 1 93.12 75 GLY A C 1
ATOM 626 O O . GLY A 1 75 ? -1.668 -17.219 -23.938 1 93.12 75 GLY A O 1
ATOM 627 N N . ILE A 1 76 ? -0.087 -15.625 -23.797 1 94.81 76 ILE A N 1
ATOM 628 C CA . ILE A 1 76 ? -1.012 -14.492 -23.781 1 94.81 76 ILE A CA 1
ATOM 629 C C . ILE A 1 76 ? -0.411 -13.32 -24.547 1 94.81 76 ILE A C 1
ATOM 631 O O . ILE A 1 76 ? 0.789 -13.055 -24.438 1 94.81 76 ILE A O 1
ATOM 635 N N . ALA A 1 77 ? -1.28 -12.727 -25.359 1 93.88 77 ALA A N 1
ATOM 636 C CA . ALA A 1 77 ? -0.816 -11.562 -26.125 1 93.88 77 ALA A CA 1
ATOM 637 C C . ALA A 1 77 ? -0.514 -10.398 -25.188 1 93.88 77 ALA A C 1
ATOM 639 O O . ALA A 1 77 ? -1.204 -10.195 -24.188 1 93.88 77 ALA A O 1
ATOM 640 N N . TYR A 1 78 ? 0.478 -9.641 -25.578 1 92.38 78 TYR A N 1
ATOM 641 C CA . TYR A 1 78 ? 0.873 -8.477 -24.797 1 92.38 78 TYR A CA 1
ATOM 642 C C . TYR A 1 78 ? -0.317 -7.555 -24.547 1 92.38 78 TYR A C 1
ATOM 644 O O . TYR A 1 78 ? -0.501 -7.047 -23.438 1 92.38 78 TYR A O 1
ATOM 652 N N . GLN A 1 79 ? -1.148 -7.348 -25.547 1 91.12 79 GLN A N 1
ATOM 653 C CA . GLN A 1 79 ? -2.301 -6.457 -25.453 1 91.12 79 GLN A CA 1
ATOM 654 C C . GLN A 1 79 ? -3.305 -6.973 -24.422 1 91.12 79 GLN A C 1
ATOM 656 O O . GLN A 1 79 ? -3.943 -6.188 -23.719 1 91.12 79 GLN A O 1
ATOM 661 N N . GLU A 1 80 ? -3.42 -8.211 -24.375 1 92.75 80 GLU A N 1
ATOM 662 C CA . GLU A 1 80 ? -4.312 -8.812 -23.391 1 92.75 80 GLU A CA 1
ATOM 663 C C . GLU A 1 80 ? -3.771 -8.625 -21.969 1 92.75 80 GLU A C 1
ATOM 665 O O . GLU A 1 80 ? -4.535 -8.375 -21.047 1 92.75 80 GLU A O 1
ATOM 670 N N . VAL A 1 81 ? -2.465 -8.797 -21.828 1 93.12 81 VAL A N 1
ATOM 671 C CA . 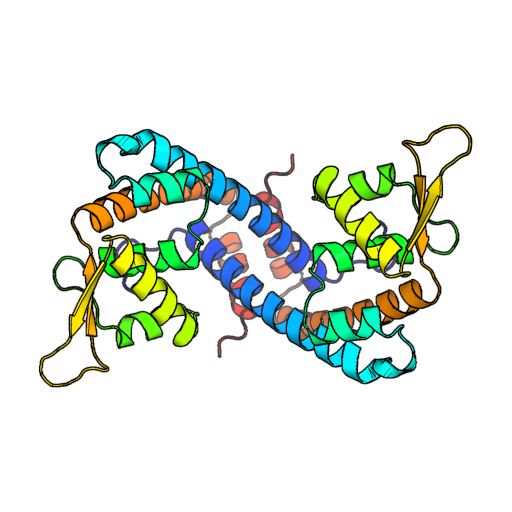VAL A 1 81 ? -1.832 -8.555 -20.531 1 93.12 81 VAL A CA 1
ATOM 672 C C . VAL A 1 81 ? -2.1 -7.121 -20.094 1 93.12 81 VAL A C 1
ATOM 674 O O . VAL A 1 81 ? -2.52 -6.883 -18.953 1 93.12 81 VAL A O 1
ATOM 677 N N . GLN A 1 82 ? -1.901 -6.203 -20.984 1 89.94 82 GLN A N 1
ATOM 678 C CA . GLN A 1 82 ? -2.088 -4.781 -20.719 1 89.94 82 GLN A CA 1
ATOM 679 C C . GLN A 1 82 ? -3.518 -4.492 -20.266 1 89.94 82 GLN A C 1
ATOM 681 O O . GLN A 1 82 ? -3.742 -3.635 -19.406 1 89.94 82 GLN A O 1
ATOM 686 N N . ALA A 1 83 ? -4.449 -5.223 -20.766 1 88.12 83 ALA A N 1
ATOM 687 C CA . ALA A 1 83 ? -5.863 -5.02 -20.469 1 88.12 83 ALA A CA 1
ATOM 688 C C . ALA A 1 83 ? -6.219 -5.602 -19.109 1 88.12 83 ALA A C 1
ATOM 690 O O . ALA A 1 83 ? -7.191 -5.176 -18.469 1 88.12 83 ALA A O 1
ATOM 691 N N . GLU A 1 84 ? -5.445 -6.535 -18.641 1 86.38 84 GLU A N 1
ATOM 692 C CA . GLU A 1 84 ? -5.789 -7.285 -17.438 1 86.38 84 GLU A CA 1
ATOM 693 C C . GLU A 1 84 ? -5.188 -6.637 -16.188 1 86.38 84 GLU A C 1
ATOM 695 O O . GLU A 1 84 ? -5.621 -6.914 -15.07 1 86.38 84 GLU A O 1
ATOM 700 N N . VAL A 1 85 ? -4.184 -5.801 -16.406 1 84 85 VAL A N 1
ATOM 701 C CA . VAL A 1 85 ? -3.486 -5.258 -15.25 1 84 85 VAL A CA 1
ATOM 702 C C . VAL A 1 85 ? -3.756 -3.758 -15.148 1 84 85 VAL A C 1
ATOM 704 O O . VAL A 1 85 ? -4.277 -3.146 -16.078 1 84 85 VAL A O 1
ATOM 707 N N . LEU A 1 86 ? -3.365 -3.207 -13.984 1 76.19 86 LEU A N 1
ATOM 708 C CA . LEU A 1 86 ? -3.586 -1.786 -13.742 1 76.19 86 LEU A CA 1
ATOM 709 C C . LEU A 1 86 ? -2.297 -0.995 -13.922 1 76.19 86 LEU A C 1
ATOM 711 O O . LEU A 1 86 ? -2.18 0.133 -13.438 1 76.19 86 LEU A O 1
ATOM 715 N N . TYR A 1 87 ? -1.375 -1.578 -14.641 1 83.44 87 TYR A N 1
ATOM 716 C CA . TYR A 1 87 ? -0.081 -0.934 -14.836 1 83.44 87 TYR A CA 1
ATOM 717 C C . TYR A 1 87 ? -0.013 -0.245 -16.188 1 83.44 87 TYR A C 1
ATOM 719 O O . TYR A 1 87 ? -0.693 -0.654 -17.141 1 83.44 87 TYR A O 1
ATOM 727 N N . SER A 1 88 ? 0.83 0.753 -16.281 1 85.69 88 SER A N 1
ATOM 728 C CA . SER A 1 88 ? 1.068 1.421 -17.562 1 85.69 88 SER A CA 1
ATOM 729 C C . SER A 1 88 ? 1.782 0.497 -18.547 1 85.69 88 SER A C 1
ATOM 731 O O . SER A 1 88 ? 2.439 -0.462 -18.141 1 85.69 88 SER A O 1
ATOM 733 N N . GLN A 1 89 ? 1.666 0.852 -19.766 1 89.88 89 GLN A N 1
ATOM 734 C CA . GLN A 1 89 ? 2.354 0.096 -20.812 1 89.88 89 GLN A CA 1
ATOM 735 C C . GLN A 1 89 ? 3.861 0.074 -20.562 1 89.88 89 GLN A C 1
ATOM 737 O O . GLN A 1 89 ? 4.512 -0.952 -20.766 1 89.88 89 GLN A O 1
ATOM 742 N N . SER A 1 90 ? 4.387 1.185 -20.156 1 92.5 90 SER A N 1
ATOM 743 C CA . SER A 1 90 ? 5.82 1.271 -19.891 1 92.5 90 SER A CA 1
ATOM 744 C C . SER A 1 90 ? 6.242 0.301 -18.797 1 92.5 90 SER A C 1
ATOM 746 O O . SER A 1 90 ? 7.27 -0.371 -18.922 1 92.5 90 SER A O 1
ATOM 748 N N . LEU A 1 91 ? 5.445 0.151 -17.75 1 90.06 91 LEU A N 1
ATOM 749 C CA . LEU A 1 91 ? 5.758 -0.737 -16.641 1 90.06 91 LEU A CA 1
ATOM 750 C C . LEU A 1 91 ? 5.625 -2.199 -17.047 1 90.06 91 LEU A C 1
ATOM 752 O O . LEU A 1 91 ? 6.469 -3.027 -16.688 1 90.06 91 LEU A O 1
ATOM 756 N N . VAL A 1 92 ? 4.57 -2.457 -17.766 1 93.31 92 VAL A N 1
ATOM 757 C CA . VAL A 1 92 ? 4.379 -3.826 -18.234 1 93.31 92 VAL A CA 1
ATOM 758 C C . VAL A 1 92 ? 5.559 -4.242 -19.109 1 93.31 92 VAL A C 1
ATOM 760 O O . VAL A 1 92 ? 6.113 -5.332 -18.938 1 93.31 92 VAL A O 1
ATOM 763 N N . SER A 1 93 ? 5.934 -3.391 -20.047 1 93.81 93 SER A N 1
ATOM 764 C CA . SER A 1 93 ? 7.051 -3.689 -20.922 1 93.81 93 SER A CA 1
ATOM 765 C C . SER A 1 93 ? 8.344 -3.898 -20.141 1 93.81 93 SER A C 1
ATOM 767 O O . SER A 1 93 ? 9.047 -4.887 -20.344 1 93.81 93 SER A O 1
ATOM 769 N N . ARG A 1 94 ? 8.609 -3.061 -19.234 1 95.56 94 ARG A N 1
ATOM 770 C CA . ARG A 1 94 ? 9.82 -3.123 -18.422 1 95.56 94 ARG A CA 1
ATOM 771 C C . ARG A 1 94 ? 9.883 -4.418 -17.625 1 95.56 94 ARG A C 1
ATOM 773 O O . ARG A 1 94 ? 10.922 -5.078 -17.578 1 95.56 94 ARG A O 1
ATOM 780 N N . TYR A 1 95 ? 8.773 -4.723 -17.031 1 95.81 95 TYR A N 1
ATOM 781 C CA . TYR A 1 95 ? 8.766 -5.883 -16.156 1 95.81 95 TYR A CA 1
ATOM 782 C C . TYR A 1 95 ? 8.781 -7.18 -16.953 1 95.81 95 TYR A C 1
ATOM 784 O O . TYR A 1 95 ? 9.422 -8.156 -16.562 1 95.81 95 TYR A O 1
ATOM 792 N N . THR A 1 96 ? 8.078 -7.18 -18.047 1 95.62 96 THR A N 1
ATOM 793 C CA . THR A 1 96 ? 8.133 -8.375 -18.891 1 95.62 96 THR A CA 1
ATOM 794 C C . THR A 1 96 ? 9.523 -8.555 -19.469 1 95.62 96 THR A C 1
ATOM 796 O O . THR A 1 96 ? 10.016 -9.68 -19.594 1 95.62 96 THR A O 1
ATOM 799 N N . ASN A 1 97 ? 10.172 -7.453 -19.844 1 95.88 97 ASN A N 1
ATOM 800 C CA . ASN A 1 97 ? 11.547 -7.535 -20.328 1 95.88 97 ASN A CA 1
ATOM 801 C C . ASN A 1 97 ? 12.484 -8.07 -19.234 1 95.88 97 ASN A C 1
ATOM 803 O O . ASN A 1 97 ? 13.328 -8.922 -19.516 1 95.88 97 ASN A O 1
ATOM 807 N N . ARG A 1 98 ? 12.297 -7.668 -18.078 1 96.44 98 ARG A N 1
ATOM 808 C CA . ARG A 1 98 ? 13.125 -8.125 -16.969 1 96.44 98 ARG A CA 1
ATOM 809 C C . ARG A 1 98 ? 12.914 -9.617 -16.703 1 96.44 98 ARG A C 1
ATOM 811 O O . ARG A 1 98 ? 13.883 -10.352 -16.5 1 96.44 98 ARG A O 1
ATOM 818 N N . LEU A 1 99 ? 11.688 -10.008 -16.703 1 96.75 99 LEU A N 1
ATOM 819 C CA . LEU A 1 99 ? 11.359 -11.414 -16.484 1 96.75 99 LEU A CA 1
ATOM 820 C C . LEU A 1 99 ? 11.938 -12.281 -17.609 1 96.75 99 LEU A C 1
ATOM 822 O O . LEU A 1 99 ? 12.375 -13.414 -17.359 1 96.75 99 LEU A O 1
ATOM 826 N N . ALA A 1 100 ? 11.945 -11.734 -18.844 1 96.12 100 ALA A N 1
ATOM 827 C CA . ALA A 1 100 ? 12.539 -12.445 -19.969 1 96.12 100 ALA A CA 1
ATOM 828 C C . ALA A 1 100 ? 14.055 -12.539 -19.828 1 96.12 100 ALA A C 1
ATOM 830 O O . ALA A 1 100 ? 14.656 -13.586 -20.078 1 96.12 100 ALA A O 1
ATOM 831 N N . GLU A 1 101 ? 14.656 -11.477 -19.406 1 95.88 101 GLU A N 1
ATOM 832 C CA . GLU A 1 101 ? 16.094 -11.438 -19.172 1 95.88 101 GLU A CA 1
ATOM 833 C C . GLU A 1 101 ? 16.516 -12.445 -18.094 1 95.88 101 GLU A C 1
ATOM 835 O O . GLU A 1 101 ? 17.594 -13.031 -18.172 1 95.88 101 GLU A O 1
ATOM 840 N N . LEU A 1 102 ? 15.617 -12.703 -17.156 1 95.44 102 LEU A N 1
ATOM 841 C CA . LEU A 1 102 ? 15.875 -13.641 -16.078 1 95.44 102 LEU A CA 1
ATOM 842 C C . LEU A 1 102 ? 15.57 -15.07 -16.516 1 95.44 102 LEU A C 1
ATOM 844 O O . LEU A 1 102 ? 15.758 -16.016 -15.734 1 95.44 102 LEU A O 1
ATOM 848 N N . GLY A 1 103 ? 15.039 -15.195 -17.703 1 94.94 103 GLY A N 1
ATOM 849 C CA . GLY A 1 103 ? 14.742 -16.516 -18.234 1 94.94 103 GLY A CA 1
ATOM 850 C C . GLY A 1 103 ? 13.438 -17.094 -17.703 1 94.94 103 GLY A C 1
ATOM 851 O O . GLY A 1 103 ? 13.258 -18.312 -17.688 1 94.94 103 GLY A O 1
ATOM 852 N N . LEU A 1 104 ? 12.523 -16.25 -17.266 1 96.06 104 LEU A N 1
ATOM 853 C CA . LEU A 1 104 ? 11.258 -16.719 -16.703 1 96.06 104 LEU A CA 1
ATOM 854 C C . LEU A 1 104 ? 10.141 -16.609 -17.734 1 96.06 104 LEU A C 1
ATOM 856 O O . LEU A 1 104 ? 9.156 -17.344 -17.656 1 96.06 104 LEU A O 1
ATOM 860 N N . LEU A 1 105 ? 10.305 -15.688 -18.672 1 96.94 105 LEU A N 1
ATOM 861 C CA . LEU A 1 105 ? 9.352 -15.5 -19.766 1 96.94 105 LEU A CA 1
ATOM 862 C C . LEU A 1 105 ? 10.055 -15.578 -21.109 1 96.94 105 LEU A C 1
ATOM 864 O O . LEU A 1 105 ? 11.273 -15.422 -21.203 1 96.94 105 LEU A O 1
ATOM 868 N N . VAL A 1 106 ? 9.25 -15.867 -22.156 1 96.31 106 VAL A N 1
ATOM 869 C CA . VAL A 1 106 ? 9.672 -15.766 -23.547 1 96.31 106 VAL A CA 1
ATOM 870 C C . VAL A 1 106 ? 8.75 -14.812 -24.297 1 96.31 106 VAL A C 1
ATOM 872 O O . VAL A 1 106 ? 7.527 -14.867 -24.141 1 96.31 106 VAL A O 1
ATOM 875 N N . LYS A 1 107 ? 9.352 -13.93 -24.938 1 93.31 107 LYS A N 1
ATOM 876 C CA . LYS A 1 107 ? 8.617 -13.039 -25.844 1 93.31 107 LYS A CA 1
ATOM 877 C C . LYS A 1 107 ? 8.75 -13.5 -27.297 1 93.31 107 LYS A C 1
ATOM 879 O O . LYS A 1 107 ? 9.852 -13.547 -27.844 1 93.31 107 LYS A O 1
ATOM 884 N N . GLU A 1 108 ? 7.613 -13.844 -27.766 1 90.25 108 GLU A N 1
ATOM 885 C CA . GLU A 1 108 ? 7.613 -14.297 -29.156 1 90.25 108 GLU A CA 1
ATOM 886 C C . GLU A 1 108 ? 6.977 -13.25 -30.078 1 90.25 108 GLU A C 1
ATOM 888 O O . GLU A 1 108 ? 5.824 -12.867 -29.875 1 90.25 108 GLU A O 1
ATOM 893 N N . HIS A 1 109 ? 7.703 -1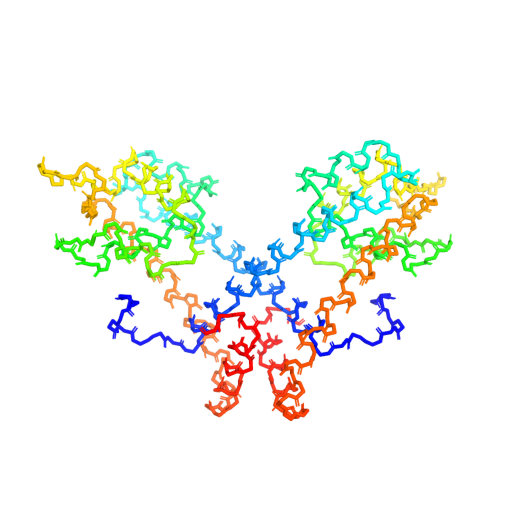2.734 -30.922 1 83.94 109 HIS A N 1
ATOM 894 C CA . HIS A 1 109 ? 7.227 -11.734 -31.875 1 83.94 109 HIS A CA 1
ATOM 895 C C . HIS A 1 109 ? 6.707 -12.391 -33.156 1 83.94 109 HIS A C 1
ATOM 897 O O . HIS A 1 109 ? 7.332 -13.312 -33.688 1 83.94 109 HIS A O 1
ATOM 903 N N . PRO A 1 110 ? 5.406 -11.984 -33.406 1 72.69 110 PRO A N 1
ATOM 904 C CA . PRO A 1 110 ? 5.004 -12.43 -34.719 1 72.69 110 PRO A CA 1
ATOM 905 C C . PRO A 1 110 ? 5.84 -11.797 -35.844 1 72.69 110 PRO A C 1
ATOM 907 O O . PRO A 1 110 ? 6.43 -10.727 -35.656 1 72.69 110 PRO A O 1
ATOM 910 N N . GLU A 1 111 ? 6.105 -12.594 -36.875 1 67.5 111 GLU A N 1
ATOM 911 C CA . GLU A 1 111 ? 6.922 -12.211 -38.031 1 67.5 111 GLU A CA 1
ATOM 912 C C . GLU A 1 111 ? 6.535 -10.82 -38.531 1 67.5 111 GLU A C 1
ATOM 914 O O . GLU A 1 111 ? 7.391 -10.07 -39 1 67.5 111 GLU A O 1
ATOM 919 N N . TYR A 1 112 ? 5.309 -10.414 -38.375 1 67.31 112 TYR A N 1
ATOM 920 C CA . TYR A 1 112 ? 4.875 -9.234 -39.094 1 67.31 112 TYR A CA 1
ATOM 921 C C . TYR A 1 112 ? 4.629 -8.062 -38.156 1 67.31 112 TYR A C 1
ATOM 923 O O . TYR A 1 112 ? 4.352 -6.945 -38.625 1 67.31 112 TYR A O 1
ATOM 931 N N . ASP A 1 113 ? 4.625 -8.273 -36.844 1 65.06 113 ASP A N 1
ATOM 932 C CA . ASP A 1 113 ? 4.309 -7.176 -35.938 1 65.06 113 ASP A CA 1
ATOM 933 C C . ASP A 1 113 ? 5.223 -7.188 -34.719 1 65.06 113 ASP A C 1
ATOM 935 O O . ASP A 1 113 ? 5.047 -8.008 -33.812 1 65.06 113 ASP A O 1
ATOM 939 N N . GLN A 1 114 ? 6.188 -6.25 -34.844 1 62.25 114 GLN A N 1
ATOM 940 C CA . GLN A 1 114 ? 7.195 -6.195 -33.781 1 62.25 114 GLN A CA 1
ATOM 941 C C . GLN A 1 114 ? 6.605 -5.633 -32.5 1 62.25 114 GLN A C 1
ATOM 943 O O . GLN A 1 114 ? 7.145 -5.863 -31.422 1 62.25 114 GLN A O 1
ATOM 948 N N . LYS A 1 115 ? 5.406 -5.051 -32.719 1 63.59 115 LYS A N 1
ATOM 949 C CA . LYS A 1 115 ? 4.867 -4.406 -31.516 1 63.59 115 LYS A CA 1
ATOM 950 C C . LYS A 1 115 ? 3.906 -5.336 -30.781 1 63.59 115 LYS A C 1
ATOM 952 O O . LYS A 1 115 ? 3.611 -5.121 -29.609 1 63.59 115 LYS A O 1
ATOM 957 N N . ALA A 1 116 ? 3.615 -6.328 -31.594 1 76.19 116 ALA A N 1
ATOM 958 C CA . ALA A 1 116 ? 2.729 -7.32 -30.984 1 76.19 116 ALA A CA 1
ATOM 959 C C . ALA A 1 116 ? 3.482 -8.609 -30.672 1 76.19 116 ALA A C 1
ATOM 961 O O . ALA A 1 116 ? 4.219 -9.133 -31.5 1 76.19 116 ALA A O 1
ATOM 962 N N . TYR A 1 117 ? 3.625 -8.867 -29.375 1 86.94 117 TYR A N 1
ATOM 963 C CA . TYR A 1 117 ? 4.266 -10.141 -29.062 1 86.94 117 TYR A CA 1
ATOM 964 C C . TYR A 1 117 ? 3.408 -10.969 -28.109 1 86.94 117 TYR A C 1
ATOM 966 O O . TYR A 1 117 ? 2.496 -10.438 -27.469 1 86.94 117 TYR A O 1
ATOM 974 N N . GLN A 1 118 ? 3.672 -12.297 -28.266 1 93 118 GLN A N 1
ATOM 975 C CA . GLN A 1 118 ? 3.088 -13.273 -27.359 1 93 118 GLN A CA 1
ATOM 976 C C . GLN A 1 118 ? 4.039 -13.578 -26.203 1 93 118 GLN A C 1
ATOM 978 O O . GLN A 1 118 ? 5.25 -13.688 -26.391 1 93 118 GLN A O 1
ATOM 983 N N . LEU A 1 119 ? 3.453 -13.688 -25.047 1 96.19 119 LEU A N 1
ATOM 984 C CA . LEU A 1 119 ? 4.23 -14.023 -23.859 1 96.19 119 LEU A CA 1
ATOM 985 C C . LEU A 1 119 ? 3.934 -15.445 -23.406 1 96.19 119 LEU A C 1
ATOM 987 O O . LEU A 1 119 ? 2.771 -15.859 -23.359 1 96.19 119 LEU A O 1
ATOM 991 N N . THR A 1 120 ? 4.965 -16.188 -23.188 1 96.25 120 THR A N 1
ATOM 992 C CA . THR A 1 120 ? 4.863 -17.516 -22.578 1 96.25 120 THR A CA 1
ATOM 993 C C . THR A 1 120 ? 5.863 -17.672 -21.438 1 96.25 120 THR A C 1
ATOM 995 O O . THR A 1 120 ? 6.82 -16.891 -21.344 1 96.25 120 THR A O 1
ATOM 998 N N . VAL A 1 121 ? 5.539 -18.625 -20.547 1 96.5 121 VAL A N 1
ATOM 999 C CA . VAL A 1 121 ? 6.48 -18.875 -19.453 1 96.5 121 VAL A CA 1
ATOM 1000 C C . VAL A 1 121 ? 7.457 -19.984 -19.859 1 96.5 121 VAL A C 1
ATOM 1002 O O . VAL A 1 121 ? 7.105 -20.891 -20.625 1 96.5 121 VAL A O 1
ATOM 1005 N N . THR A 1 122 ? 8.688 -19.922 -19.391 1 95.19 122 THR A N 1
ATOM 1006 C CA . THR A 1 122 ? 9.625 -21.047 -19.422 1 95.19 122 THR A CA 1
ATOM 1007 C C . THR A 1 122 ? 9.289 -22.062 -18.328 1 95.19 122 THR A C 1
ATOM 1009 O O . THR A 1 122 ? 8.453 -21.797 -17.469 1 95.19 122 THR A O 1
ATOM 1012 N N . PRO A 1 123 ? 9.938 -23.25 -18.375 1 92.94 123 PRO A N 1
ATOM 1013 C CA . PRO A 1 123 ? 9.758 -24.188 -17.266 1 92.94 123 PRO A CA 1
ATOM 1014 C C . PRO A 1 123 ? 10.102 -23.578 -15.914 1 92.94 123 PRO A C 1
ATOM 1016 O O . PRO A 1 123 ? 9.398 -23.812 -14.93 1 92.94 123 PRO A O 1
ATOM 1019 N N . ALA A 1 124 ? 11.148 -22.781 -15.914 1 91.62 124 ALA A N 1
ATOM 1020 C CA . ALA A 1 124 ? 11.531 -22.109 -14.68 1 91.62 124 ALA A CA 1
ATOM 1021 C C . ALA A 1 124 ? 10.469 -21.094 -14.266 1 91.62 124 ALA A C 1
ATOM 1023 O O . ALA A 1 124 ? 10.141 -20.984 -13.078 1 91.62 124 ALA A O 1
ATOM 1024 N N . GLY A 1 125 ? 9.961 -20.359 -15.234 1 94.25 125 GLY A N 1
ATOM 1025 C CA . GLY A 1 125 ? 8.891 -19.406 -14.977 1 94.25 125 GLY A CA 1
ATOM 1026 C C . GLY A 1 125 ? 7.629 -20.062 -14.453 1 94.25 125 GLY A C 1
ATOM 1027 O O . GLY A 1 125 ? 6.98 -19.531 -13.547 1 94.25 125 GLY A O 1
ATOM 1028 N N . GLU A 1 126 ? 7.352 -21.188 -14.984 1 93.69 126 GLU A N 1
ATOM 1029 C CA . GLU A 1 126 ? 6.184 -21.938 -14.531 1 93.69 126 GLU A CA 1
ATOM 1030 C C . GLU A 1 126 ? 6.352 -22.406 -13.086 1 93.69 126 GLU A C 1
ATOM 1032 O O . GLU A 1 126 ? 5.434 -22.281 -12.273 1 93.69 126 GLU A O 1
ATOM 1037 N N . ARG A 1 127 ? 7.453 -22.922 -12.852 1 90.62 127 ARG A N 1
ATOM 1038 C CA . ARG A 1 127 ? 7.723 -23.391 -11.492 1 90.62 127 ARG A CA 1
ATOM 1039 C C . ARG A 1 127 ? 7.637 -22.234 -10.5 1 90.62 127 ARG A C 1
ATOM 1041 O O . ARG A 1 127 ? 7.039 -22.375 -9.43 1 90.62 127 ARG A O 1
ATOM 1048 N N . MET A 1 128 ? 8.266 -21.109 -10.852 1 90.88 128 MET A N 1
ATOM 1049 C CA . MET A 1 128 ? 8.227 -19.938 -9.984 1 90.88 128 MET A CA 1
ATOM 1050 C C . MET A 1 128 ? 6.793 -19.484 -9.75 1 90.88 128 MET A C 1
ATOM 1052 O O . MET A 1 128 ? 6.414 -19.172 -8.617 1 90.88 128 MET A O 1
ATOM 1056 N N . ALA A 1 129 ? 6.043 -19.453 -10.758 1 92 129 ALA A N 1
ATOM 1057 C CA . ALA A 1 129 ? 4.648 -19.031 -10.656 1 92 129 ALA A CA 1
ATOM 1058 C C . ALA A 1 129 ? 3.852 -19.969 -9.75 1 92 129 ALA A C 1
ATOM 1060 O O . ALA A 1 129 ? 3.029 -19.516 -8.953 1 92 129 ALA A O 1
ATOM 1061 N N . VAL A 1 130 ? 4.07 -21.219 -9.883 1 89.5 130 VAL A N 1
ATOM 1062 C CA . VAL A 1 130 ? 3.375 -22.203 -9.078 1 89.5 130 VAL A CA 1
ATOM 1063 C C . VAL A 1 130 ? 3.727 -22.016 -7.602 1 89.5 130 VAL A C 1
ATOM 1065 O O . VAL A 1 130 ? 2.846 -22.031 -6.738 1 89.5 130 VAL A O 1
ATOM 1068 N N . LEU A 1 131 ? 4.926 -21.781 -7.367 1 86.38 131 LEU A N 1
ATOM 1069 C CA . LEU A 1 131 ? 5.371 -21.562 -5.992 1 86.38 131 LEU A CA 1
ATOM 1070 C C . LEU A 1 131 ? 4.777 -20.281 -5.414 1 86.38 131 LEU A C 1
ATOM 1072 O O . LEU A 1 131 ? 4.332 -20.266 -4.262 1 86.38 131 LEU A O 1
ATOM 1076 N N . HIS A 1 132 ? 4.855 -19.25 -6.199 1 88.69 132 HIS A N 1
ATOM 1077 C CA . HIS A 1 132 ? 4.262 -18 -5.77 1 88.69 132 HIS A CA 1
ATOM 1078 C C . HIS A 1 132 ? 2.773 -18.156 -5.48 1 88.69 132 HIS A C 1
ATOM 1080 O O . HIS A 1 132 ? 2.275 -17.656 -4.465 1 88.69 132 HIS A O 1
ATOM 1086 N N . ALA A 1 133 ? 2.127 -18.891 -6.312 1 86.12 133 ALA A N 1
ATOM 1087 C CA . ALA A 1 133 ? 0.694 -19.125 -6.152 1 86.12 133 ALA A CA 1
ATOM 1088 C C . ALA A 1 133 ? 0.408 -19.906 -4.879 1 86.12 133 ALA A C 1
ATOM 1090 O O . ALA A 1 133 ? -0.574 -19.641 -4.184 1 86.12 133 ALA A O 1
ATOM 1091 N N . GLU A 1 134 ? 1.205 -20.875 -4.617 1 86.56 134 GLU A N 1
ATOM 1092 C CA . GLU A 1 134 ? 1.039 -21.672 -3.412 1 86.56 134 GLU A CA 1
ATOM 1093 C C . GLU A 1 134 ? 1.164 -20.828 -2.154 1 86.56 134 GLU A C 1
ATOM 1095 O O . GLU A 1 134 ? 0.362 -20.953 -1.227 1 86.56 134 GLU A O 1
ATOM 1100 N N . LEU A 1 135 ? 2.146 -20.031 -2.17 1 83.5 135 LEU A N 1
ATOM 1101 C CA . LEU A 1 135 ? 2.357 -19.172 -1.005 1 83.5 135 LEU A CA 1
ATOM 1102 C C . LEU A 1 135 ? 1.21 -18.188 -0.843 1 83.5 135 LEU A C 1
ATOM 1104 O O . LEU A 1 135 ? 0.75 -17.938 0.274 1 83.5 135 LEU A O 1
ATOM 1108 N N . HIS A 1 136 ? 0.69 -17.656 -1.911 1 83.38 136 HIS A N 1
ATOM 1109 C CA . HIS A 1 136 ? -0.451 -16.75 -1.854 1 83.38 136 HIS A CA 1
ATOM 1110 C C . HIS A 1 136 ? -1.705 -17.469 -1.373 1 83.38 136 HIS A C 1
ATOM 1112 O O . HIS A 1 136 ? -2.523 -16.891 -0.656 1 83.38 136 HIS A O 1
ATOM 1118 N N . ARG A 1 137 ? -1.83 -18.656 -1.821 1 83.94 137 ARG A N 1
ATOM 1119 C CA . ARG A 1 137 ? -2.967 -19.453 -1.371 1 83.94 137 ARG A CA 1
ATOM 1120 C C . ARG A 1 137 ? -2.92 -19.672 0.137 1 83.94 137 ARG A C 1
ATOM 1122 O O . ARG A 1 137 ? -3.949 -19.609 0.812 1 83.94 137 ARG A O 1
ATOM 1129 N N . GLN A 1 138 ? -1.763 -19.922 0.606 1 83.94 138 GLN A N 1
ATOM 1130 C CA . GLN A 1 138 ? -1.6 -20.109 2.045 1 83.94 138 GLN A CA 1
ATOM 1131 C C . GLN A 1 138 ? -1.955 -18.828 2.805 1 83.94 138 GLN A C 1
ATOM 1133 O O . GLN A 1 138 ? -2.643 -18.891 3.826 1 83.94 138 GLN A O 1
ATOM 1138 N N . GLU A 1 139 ? -1.466 -17.734 2.324 1 83.44 139 GLU A N 1
ATOM 1139 C CA . GLU A 1 139 ? -1.805 -16.453 2.941 1 83.44 139 GLU A CA 1
ATOM 1140 C C . GLU A 1 139 ? -3.309 -16.203 2.904 1 83.44 139 GLU A C 1
ATOM 1142 O O . GLU A 1 139 ? -3.902 -15.797 3.906 1 83.44 139 GLU A O 1
ATOM 1147 N N . SER A 1 140 ? -3.906 -16.453 1.714 1 86.69 140 SER A N 1
ATOM 1148 C CA . SER A 1 140 ? -5.34 -16.234 1.539 1 86.69 140 SER A CA 1
ATOM 1149 C C . SER A 1 140 ? -6.148 -17.094 2.504 1 86.69 140 SER A C 1
ATOM 1151 O O . SER A 1 140 ? -7.129 -16.625 3.084 1 86.69 140 SER A O 1
ATOM 1153 N N . LYS A 1 141 ? -5.723 -18.281 2.625 1 87.12 141 LYS A N 1
ATOM 1154 C CA . LYS A 1 141 ? -6.422 -19.188 3.533 1 87.12 141 LYS A CA 1
ATOM 1155 C C . LYS A 1 141 ? -6.398 -18.656 4.965 1 87.12 141 LYS A C 1
ATOM 1157 O O . LYS A 1 141 ? -7.402 -18.719 5.672 1 87.12 141 LYS A O 1
ATOM 1162 N N . PHE A 1 142 ? -5.305 -18.188 5.375 1 85.75 142 PHE A N 1
ATOM 1163 C CA . PHE A 1 142 ? -5.152 -17.625 6.715 1 85.75 142 PHE A CA 1
ATOM 1164 C C . PHE A 1 142 ? -6.125 -16.469 6.934 1 85.75 142 PHE A C 1
ATOM 1166 O O . PHE A 1 142 ? -6.859 -16.453 7.922 1 85.75 142 PHE A O 1
ATOM 1173 N N . PHE A 1 143 ? -6.223 -15.555 6.012 1 88.31 143 PHE A N 1
ATOM 1174 C CA . PHE A 1 143 ? -7.051 -14.367 6.184 1 88.31 143 PHE A CA 1
ATOM 1175 C C . PHE A 1 143 ? -8.516 -14.688 5.922 1 88.31 143 PHE A C 1
ATOM 1177 O O . PHE A 1 143 ? -9.406 -14.102 6.535 1 88.31 143 PHE A O 1
ATOM 1184 N N . ASP A 1 144 ? -8.742 -15.633 5.016 1 90.69 144 ASP A N 1
ATOM 1185 C CA . ASP A 1 144 ? -10.117 -16.078 4.812 1 90.69 144 ASP A CA 1
ATOM 1186 C C . ASP A 1 144 ? -10.695 -16.672 6.09 1 90.69 144 ASP A C 1
ATOM 1188 O O . ASP A 1 144 ? -11.891 -16.547 6.367 1 90.69 144 ASP A O 1
ATOM 1192 N N . GLN A 1 145 ? -9.898 -17.297 6.812 1 90.88 145 GLN A N 1
ATOM 1193 C CA . GLN A 1 145 ? -10.352 -17.828 8.094 1 90.88 145 GLN A CA 1
ATOM 1194 C C . GLN A 1 145 ? -10.82 -16.703 9.016 1 90.88 145 GLN A C 1
ATOM 1196 O O . GLN A 1 145 ? -11.812 -16.859 9.734 1 90.88 145 GLN A O 1
ATOM 1201 N N . ARG A 1 146 ? -10.172 -15.602 8.984 1 90.62 146 ARG A N 1
ATOM 1202 C CA . ARG A 1 146 ? -10.578 -14.453 9.789 1 90.62 146 ARG A CA 1
ATOM 1203 C C . ARG A 1 146 ? -11.906 -13.891 9.312 1 90.62 146 ARG A C 1
ATOM 1205 O O . ARG A 1 146 ? -12.688 -13.367 10.109 1 90.62 146 ARG A O 1
ATOM 1212 N N . LEU A 1 147 ? -12.117 -14.008 8.031 1 94.81 147 LEU A N 1
ATOM 1213 C CA . LEU A 1 147 ? -13.344 -13.469 7.453 1 94.81 147 LEU A CA 1
ATOM 1214 C C . LEU A 1 147 ? -14.539 -14.352 7.785 1 94.81 147 LEU A C 1
ATOM 1216 O O . LEU A 1 147 ? -15.688 -13.922 7.668 1 94.81 147 LEU A O 1
ATOM 1220 N N . THR A 1 148 ? -14.234 -15.625 8.203 1 93.5 148 THR A N 1
ATOM 1221 C CA . THR A 1 148 ? -15.32 -16.547 8.508 1 93.5 148 THR A CA 1
ATOM 1222 C C . THR A 1 148 ? -16.078 -16.094 9.75 1 93.5 148 THR A C 1
ATOM 1224 O O . THR A 1 148 ? -17.188 -16.547 10.008 1 93.5 148 THR A O 1
ATOM 1227 N N . ARG A 1 149 ? -15.508 -15.195 10.547 1 94.69 149 ARG A N 1
ATOM 1228 C CA . ARG A 1 149 ? -16.172 -14.664 11.734 1 94.69 149 ARG A CA 1
ATOM 1229 C C . ARG A 1 149 ? -17.234 -13.648 11.352 1 94.69 149 ARG A C 1
ATOM 1231 O O . ARG A 1 149 ? -18.031 -13.234 12.195 1 94.69 149 ARG A O 1
ATOM 1238 N N . TRP A 1 150 ? -17.25 -13.297 10.102 1 96.62 150 TRP A N 1
ATOM 1239 C CA . TRP A 1 150 ? -18.234 -12.352 9.562 1 96.62 150 TRP A CA 1
ATOM 1240 C C . TRP A 1 150 ? -19.234 -13.055 8.656 1 96.62 150 TRP A C 1
ATOM 1242 O O . TRP A 1 150 ? -18.906 -14.062 8.023 1 96.62 150 TRP A O 1
ATOM 1252 N N . SER A 1 151 ? -20.406 -12.523 8.547 1 97.12 151 SER A N 1
ATOM 1253 C CA . SER A 1 151 ? -21.406 -13.094 7.637 1 97.12 151 SER A CA 1
ATOM 1254 C C . SER A 1 151 ? -21.047 -12.805 6.18 1 97.12 151 SER A C 1
ATOM 1256 O O . SER A 1 151 ? -20.359 -11.82 5.883 1 97.12 151 SER A O 1
ATOM 1258 N N . PRO A 1 152 ? -21.516 -13.672 5.281 1 96.38 152 PRO A N 1
ATOM 1259 C CA . PRO A 1 152 ? -21.297 -13.414 3.855 1 96.38 152 PRO A CA 1
ATOM 1260 C C . PRO A 1 152 ? -21.797 -12.039 3.424 1 96.38 152 PRO A C 1
ATOM 1262 O O . PRO A 1 152 ? -21.188 -11.398 2.561 1 96.38 152 PRO A O 1
ATOM 1265 N N . GLU A 1 153 ? -22.828 -11.555 4.098 1 97.44 153 GLU A N 1
ATOM 1266 C CA . GLU A 1 153 ? -23.391 -10.25 3.77 1 97.44 153 GLU A CA 1
ATOM 1267 C C . GLU A 1 153 ? -22.469 -9.125 4.203 1 97.44 153 GLU A C 1
ATOM 1269 O O . GLU A 1 153 ? -22.297 -8.141 3.484 1 97.44 153 GLU A O 1
ATOM 1274 N N . GLU A 1 154 ? -21.875 -9.281 5.312 1 97.62 154 GLU A N 1
ATOM 1275 C CA . GLU A 1 154 ? -20.953 -8.273 5.816 1 97.62 154 GLU A CA 1
ATOM 1276 C C . GLU A 1 154 ? -19.703 -8.195 4.941 1 97.62 154 GLU A C 1
ATOM 1278 O O . GLU A 1 154 ? -19.219 -7.098 4.648 1 97.62 154 GLU A O 1
ATOM 1283 N N . VAL A 1 155 ? -19.281 -9.328 4.512 1 97.5 155 VAL A N 1
ATOM 1284 C CA . VAL A 1 155 ? -18.109 -9.375 3.641 1 97.5 155 VAL A CA 1
ATOM 1285 C C . VAL A 1 155 ? -18.453 -8.773 2.279 1 97.5 155 VAL A C 1
ATOM 1287 O O . VAL A 1 155 ? -17.688 -7.977 1.737 1 97.5 155 VAL A O 1
ATOM 1290 N N . ALA A 1 156 ? -19.609 -9.078 1.809 1 97.06 156 ALA A N 1
ATOM 1291 C CA . ALA A 1 156 ? -20.062 -8.531 0.53 1 97.06 156 ALA A CA 1
ATOM 1292 C C . ALA A 1 156 ? -20.188 -7.016 0.6 1 97.06 156 ALA A C 1
ATOM 1294 O O . ALA A 1 156 ? -19.828 -6.309 -0.347 1 97.06 156 ALA A O 1
ATOM 1295 N N . THR A 1 157 ? -20.703 -6.516 1.718 1 97.44 157 THR A N 1
ATOM 1296 C CA . THR A 1 157 ? -20.812 -5.074 1.934 1 97.44 157 THR A CA 1
ATOM 1297 C C . THR A 1 157 ? -19.438 -4.422 1.921 1 97.44 157 THR A C 1
ATOM 1299 O O . THR A 1 157 ? -19.234 -3.381 1.293 1 97.44 157 THR A O 1
ATOM 1302 N N . THR A 1 158 ? -18.516 -5.074 2.58 1 97.62 158 THR A N 1
ATOM 1303 C CA . THR A 1 158 ? -17.141 -4.562 2.637 1 97.62 158 THR A CA 1
ATOM 1304 C C . THR A 1 158 ? -16.547 -4.469 1.237 1 97.62 158 THR A C 1
ATOM 1306 O O . THR A 1 158 ? -15.977 -3.438 0.868 1 97.62 158 THR A O 1
ATOM 1309 N N . ILE A 1 159 ? -16.719 -5.477 0.465 1 96.44 159 ILE A N 1
ATOM 1310 C CA . ILE A 1 159 ? -16.203 -5.516 -0.897 1 96.44 159 ILE A CA 1
ATOM 1311 C C . ILE A 1 159 ? -16.859 -4.418 -1.732 1 96.44 159 ILE A C 1
ATOM 1313 O O . ILE A 1 159 ? -16.172 -3.697 -2.467 1 96.44 159 ILE A O 1
ATOM 1317 N N . ALA A 1 160 ? -18.141 -4.219 -1.521 1 96.12 160 ALA A N 1
ATOM 1318 C CA . ALA A 1 160 ? -18.891 -3.227 -2.293 1 96.12 160 ALA A CA 1
ATOM 1319 C C . ALA A 1 160 ? -18.453 -1.811 -1.93 1 96.12 160 ALA A C 1
ATOM 1321 O O . ALA A 1 160 ? -18.281 -0.962 -2.809 1 96.12 160 ALA A O 1
ATOM 1322 N N . VAL A 1 161 ? -18.297 -1.559 -0.683 1 96.62 161 VAL A N 1
ATOM 1323 C CA . VAL A 1 161 ? -17.859 -0.245 -0.221 1 96.62 161 VAL A CA 1
ATOM 1324 C C . VAL A 1 161 ? -16.469 0.057 -0.764 1 96.62 161 VAL A C 1
ATOM 1326 O O . VAL A 1 161 ? -16.234 1.14 -1.302 1 96.62 161 VAL A O 1
ATOM 1329 N N . LEU A 1 162 ? -15.555 -0.936 -0.698 1 95.44 162 LEU A N 1
ATOM 1330 C CA . LEU A 1 162 ? -14.203 -0.74 -1.193 1 95.44 162 LEU A CA 1
ATOM 1331 C C . LEU A 1 162 ? -14.195 -0.51 -2.701 1 95.44 162 LEU A C 1
ATOM 1333 O O . LEU A 1 162 ? -13.445 0.327 -3.205 1 95.44 162 LEU A O 1
ATOM 1337 N N . LYS A 1 163 ? -15.008 -1.229 -3.371 1 93.06 163 LYS A N 1
ATOM 1338 C CA . LYS A 1 163 ? -15.133 -1.042 -4.816 1 93.06 163 LYS A CA 1
ATOM 1339 C C . LYS A 1 163 ? -15.562 0.384 -5.152 1 93.06 163 LYS A C 1
ATOM 1341 O O . LYS A 1 163 ? -15.055 0.982 -6.102 1 93.06 163 LYS A O 1
ATOM 1346 N N . SER A 1 164 ? -16.438 0.892 -4.344 1 92.94 164 SER A N 1
ATOM 1347 C CA . SER A 1 164 ? -16.953 2.232 -4.609 1 92.94 164 SER A CA 1
ATOM 1348 C C . SER A 1 164 ? -15.875 3.291 -4.395 1 92.94 164 SER A C 1
ATOM 1350 O O . SER A 1 164 ? -16 4.418 -4.879 1 92.94 164 SER A O 1
ATOM 1352 N N . LEU A 1 165 ? -14.867 2.924 -3.686 1 92.62 165 LEU A N 1
ATOM 1353 C CA . LEU A 1 165 ? -13.789 3.867 -3.416 1 92.62 165 LEU A CA 1
ATOM 1354 C C . LEU A 1 165 ? -12.711 3.783 -4.496 1 92.62 165 LEU A C 1
ATOM 1356 O O . LEU A 1 165 ? -11.797 4.613 -4.535 1 92.62 165 LEU A O 1
ATOM 1360 N N . THR A 1 166 ? -12.789 2.691 -5.297 1 85.56 166 THR A N 1
ATOM 1361 C CA . THR A 1 166 ? -11.828 2.541 -6.383 1 85.56 166 THR A CA 1
ATOM 1362 C C . THR A 1 166 ? -12.273 3.312 -7.617 1 85.56 166 THR A C 1
ATOM 1364 O O . THR A 1 166 ? -13.477 3.514 -7.828 1 85.56 166 THR A O 1
ATOM 1367 N N . ARG A 1 167 ? -11.68 4.559 -8.117 1 64 167 ARG A N 1
ATOM 1368 C CA . ARG A 1 167 ? -12.016 5.434 -9.234 1 64 167 ARG A CA 1
ATOM 1369 C C . ARG A 1 167 ? -12.391 4.621 -10.469 1 64 167 ARG A C 1
ATOM 1371 O O . ARG A 1 167 ? -12.773 5.184 -11.492 1 64 167 ARG A O 1
ATOM 1378 N N . GLU A 1 168 ? -12.305 3.434 -10.562 1 50.75 168 GLU A N 1
ATOM 1379 C CA . GLU A 1 168 ? -12.562 2.887 -11.891 1 50.75 168 GLU A CA 1
ATOM 1380 C C . GLU A 1 168 ? -14.039 3.037 -12.266 1 50.75 168 GLU A C 1
ATOM 1382 O O . GLU A 1 168 ? -14.922 2.818 -11.438 1 50.75 168 GLU A O 1
ATOM 1387 N N . LYS A 1 169 ? -14.391 4.074 -13.156 1 38.62 169 LYS A N 1
ATOM 1388 C CA . LYS A 1 169 ? -15.625 4.047 -13.938 1 38.62 169 LYS A CA 1
ATOM 1389 C C . LYS A 1 169 ? -16.016 2.619 -14.305 1 38.62 169 LYS A C 1
ATOM 1391 O O . LYS A 1 169 ? -15.148 1.787 -14.586 1 38.62 169 LYS A O 1
ATOM 1396 N N . MET B 1 1 ? -9.977 -11.938 -17.359 1 29.05 1 MET B N 1
ATOM 1397 C CA . MET B 1 1 ? -9.211 -11.945 -16.109 1 29.05 1 MET B CA 1
ATOM 1398 C C . MET B 1 1 ? -8.695 -13.344 -15.797 1 29.05 1 MET B C 1
ATOM 1400 O O . MET B 1 1 ? -9.484 -14.242 -15.484 1 29.05 1 MET B O 1
ATOM 1404 N N . ILE B 1 2 ? -7.809 -13.789 -16.375 1 35.34 2 ILE B N 1
ATOM 1405 C CA . ILE B 1 2 ? -7.5 -15.188 -16.656 1 35.34 2 ILE B CA 1
ATOM 1406 C C . ILE B 1 2 ? -7.383 -15.961 -15.344 1 35.34 2 ILE B C 1
ATOM 1408 O O . ILE B 1 2 ? -7.316 -17.188 -15.344 1 35.34 2 ILE B O 1
ATOM 1412 N N . LEU B 1 3 ? -6.867 -15.227 -14.258 1 40.97 3 LEU B N 1
ATOM 1413 C CA . LEU B 1 3 ? -7.133 -16.094 -13.117 1 40.97 3 LEU B CA 1
ATOM 1414 C C . LEU B 1 3 ? -8.609 -16.469 -13.055 1 40.97 3 LEU B C 1
ATOM 1416 O O . LEU B 1 3 ? -9.289 -16.156 -12.078 1 40.97 3 LEU B O 1
ATOM 1420 N N . ARG B 1 4 ? -9.148 -16.562 -14.094 1 40.97 4 ARG B N 1
ATOM 1421 C CA . ARG B 1 4 ? -10.586 -16.703 -14.328 1 40.97 4 ARG B CA 1
ATOM 1422 C C . ARG B 1 4 ? -11.133 -17.953 -13.625 1 40.97 4 ARG B C 1
ATOM 1424 O O . ARG B 1 4 ? -12.328 -18.031 -13.328 1 40.97 4 ARG B O 1
ATOM 1431 N N . GLY B 1 5 ? -10.32 -19.016 -13.734 1 44.06 5 GLY B N 1
ATOM 1432 C CA . GLY B 1 5 ? -11.086 -20.188 -13.344 1 44.06 5 GLY B CA 1
ATOM 1433 C C . GLY B 1 5 ? -11.359 -20.25 -11.852 1 44.06 5 GLY B C 1
ATOM 1434 O O . GLY B 1 5 ? -12.398 -20.75 -11.422 1 44.06 5 GLY B O 1
ATOM 1435 N N . LEU B 1 6 ? -10.297 -20.266 -11.008 1 51.06 6 LEU B N 1
ATOM 1436 C CA . LEU B 1 6 ? -10.641 -20.422 -9.602 1 51.06 6 LEU B CA 1
ATOM 1437 C C . LEU B 1 6 ? -11.039 -19.078 -8.992 1 51.06 6 LEU B C 1
ATOM 1439 O O . LEU B 1 6 ? -10.344 -18.078 -9.164 1 51.06 6 LEU B O 1
ATOM 1443 N N . SER B 1 7 ? -12.344 -18.875 -8.867 1 65.19 7 SER B N 1
ATOM 1444 C CA . SER B 1 7 ? -12.992 -17.719 -8.273 1 65.19 7 SER B CA 1
ATOM 1445 C C . SER B 1 7 ? -12.164 -17.156 -7.129 1 65.19 7 SER B C 1
ATOM 1447 O O . SER B 1 7 ? -11.656 -17.906 -6.289 1 65.19 7 SER B O 1
ATOM 1449 N N . MET B 1 8 ? -11.695 -16.047 -7.176 1 81.31 8 MET B N 1
ATOM 1450 C CA . MET B 1 8 ? -10.992 -15.375 -6.082 1 81.31 8 MET B CA 1
ATOM 1451 C C . MET B 1 8 ? -11.742 -15.539 -4.766 1 81.31 8 MET B C 1
ATOM 1453 O O . MET B 1 8 ? -12.977 -15.477 -4.738 1 81.31 8 MET B O 1
ATOM 1457 N N . THR B 1 9 ? -11.016 -15.922 -3.779 1 88.69 9 THR B N 1
ATOM 1458 C CA . THR B 1 9 ? -11.617 -15.922 -2.449 1 88.69 9 THR B CA 1
ATOM 1459 C C . THR B 1 9 ? -12 -14.508 -2.025 1 88.69 9 THR B C 1
ATOM 1461 O O . THR B 1 9 ? -11.68 -13.539 -2.717 1 88.69 9 THR B O 1
ATOM 1464 N N . ASP B 1 10 ? -12.75 -14.367 -0.932 1 90.81 10 ASP B N 1
ATOM 1465 C CA . ASP B 1 10 ? -13.125 -13.062 -0.402 1 90.81 10 ASP B CA 1
ATOM 1466 C C . ASP B 1 10 ? -11.891 -12.234 -0.06 1 90.81 10 ASP B C 1
ATOM 1468 O O . ASP B 1 10 ? -11.82 -11.047 -0.391 1 90.81 10 ASP B O 1
ATOM 1472 N N . TYR B 1 11 ? -11 -12.898 0.478 1 91 11 TYR B N 1
ATOM 1473 C CA . TYR B 1 11 ? -9.805 -12.156 0.858 1 91 11 TYR B CA 1
ATOM 1474 C C . TYR B 1 11 ? -9.016 -11.727 -0.372 1 91 11 TYR B C 1
ATOM 1476 O O . TYR B 1 11 ? -8.484 -10.617 -0.42 1 91 11 TYR B O 1
ATOM 1484 N N . GLN B 1 12 ? -8.891 -12.578 -1.342 1 86.88 12 GLN B N 1
ATOM 1485 C CA . GLN B 1 12 ? -8.195 -12.211 -2.568 1 86.88 12 GLN B CA 1
ATOM 1486 C C . GLN B 1 12 ? -8.844 -11 -3.225 1 86.88 12 GLN B C 1
ATOM 1488 O O . GLN B 1 12 ? -8.156 -10.117 -3.75 1 86.88 12 GLN B O 1
ATOM 1493 N N . THR B 1 13 ? -10.133 -10.992 -3.178 1 89.5 13 THR B N 1
ATOM 1494 C CA . THR B 1 13 ? -10.875 -9.867 -3.732 1 89.5 13 THR B CA 1
ATOM 1495 C C . THR B 1 13 ? -10.578 -8.586 -2.949 1 89.5 13 THR B C 1
ATOM 1497 O O . THR B 1 13 ? -10.297 -7.543 -3.537 1 89.5 13 THR B O 1
ATOM 1500 N N . ILE B 1 14 ? -10.609 -8.641 -1.659 1 92.12 14 ILE B N 1
ATOM 1501 C CA . ILE B 1 14 ? -10.336 -7.496 -0.799 1 92.12 14 ILE B CA 1
ATOM 1502 C C . ILE B 1 14 ? -8.898 -7.02 -1.021 1 92.12 14 ILE B C 1
ATOM 1504 O O . ILE B 1 14 ? -8.648 -5.82 -1.163 1 92.12 14 ILE B O 1
ATOM 1508 N N . ARG B 1 15 ? -8.023 -7.961 -1.092 1 88.5 15 ARG B N 1
ATOM 1509 C CA . ARG B 1 15 ? -6.621 -7.633 -1.313 1 88.5 15 ARG B CA 1
ATOM 1510 C C . ARG B 1 15 ? -6.434 -6.895 -2.635 1 88.5 15 ARG B C 1
ATOM 1512 O O . ARG B 1 15 ? -5.691 -5.91 -2.701 1 88.5 15 ARG B O 1
ATOM 1519 N N . LYS B 1 16 ? -7.043 -7.383 -3.646 1 85.06 16 LYS B N 1
ATOM 1520 C CA . LYS B 1 16 ? -6.977 -6.73 -4.949 1 85.06 16 LYS B CA 1
ATOM 1521 C C . LYS B 1 16 ? -7.496 -5.297 -4.875 1 85.06 16 LYS B C 1
ATOM 1523 O O . LYS B 1 16 ? -6.902 -4.387 -5.453 1 85.06 16 LYS B O 1
ATOM 1528 N N . LEU B 1 17 ? -8.602 -5.07 -4.176 1 89.56 17 LEU B N 1
ATOM 1529 C CA . LEU B 1 17 ? -9.18 -3.742 -4.02 1 89.56 17 LEU B CA 1
ATOM 1530 C C . LEU B 1 17 ? -8.258 -2.832 -3.215 1 89.56 17 LEU B C 1
ATOM 1532 O O . LEU B 1 17 ? -8.109 -1.651 -3.537 1 89.56 17 LEU B O 1
ATOM 1536 N N . ILE B 1 18 ? -7.66 -3.416 -2.264 1 89.88 18 ILE B N 1
ATOM 1537 C CA . ILE B 1 18 ? -6.719 -2.664 -1.441 1 89.88 18 ILE B CA 1
ATOM 1538 C C . ILE B 1 18 ? -5.527 -2.223 -2.291 1 89.88 18 ILE B C 1
ATOM 1540 O O . ILE B 1 18 ? -5.059 -1.089 -2.174 1 89.88 18 ILE B O 1
ATOM 1544 N N . HIS B 1 19 ? -5.086 -3.074 -3.117 1 85 19 HIS B N 1
ATOM 1545 C CA . HIS B 1 19 ? -3.988 -2.736 -4.016 1 85 19 HIS B CA 1
ATOM 1546 C C . HIS B 1 19 ? -4.371 -1.591 -4.945 1 85 19 HIS B C 1
ATOM 1548 O O . HIS B 1 19 ? -3.582 -0.665 -5.152 1 85 19 HIS B O 1
ATOM 1554 N N . ARG B 1 20 ? -5.52 -1.649 -5.438 1 84.44 20 ARG B N 1
ATOM 1555 C CA . ARG B 1 20 ? -5.996 -0.592 -6.32 1 84.44 20 ARG B CA 1
ATOM 1556 C C . ARG B 1 20 ? -6.109 0.735 -5.578 1 84.44 20 ARG B C 1
ATOM 1558 O O . ARG B 1 20 ? -5.766 1.788 -6.121 1 84.44 20 ARG B O 1
ATOM 1565 N N . LEU B 1 21 ? -6.605 0.676 -4.402 1 88 21 LEU B N 1
ATOM 1566 C CA . LEU B 1 21 ? -6.754 1.873 -3.582 1 88 21 LEU B CA 1
ATOM 1567 C C . LEU B 1 21 ? -5.398 2.482 -3.252 1 88 21 LEU B C 1
ATOM 1569 O O . LEU B 1 21 ? -5.242 3.705 -3.258 1 88 21 LEU B O 1
ATOM 1573 N N . ARG B 1 22 ? -4.473 1.655 -3.08 1 83.81 22 ARG B N 1
ATOM 1574 C CA . ARG B 1 22 ? -3.121 2.119 -2.785 1 83.81 22 ARG B CA 1
ATOM 1575 C C . ARG B 1 22 ? -2.502 2.811 -3.996 1 83.81 22 ARG B C 1
ATOM 1577 O O . ARG B 1 22 ? -1.813 3.822 -3.855 1 83.81 22 ARG B O 1
ATOM 1584 N N . GLU B 1 23 ? -2.678 2.223 -5.137 1 82.06 23 GLU B N 1
ATOM 1585 C CA . GLU B 1 23 ? -2.174 2.842 -6.355 1 82.06 23 GLU B CA 1
ATOM 1586 C C . GLU B 1 23 ? -2.785 4.223 -6.57 1 82.06 23 GLU B C 1
ATOM 1588 O O . GLU B 1 23 ? -2.084 5.172 -6.934 1 82.06 23 GLU B O 1
ATOM 1593 N N . ALA B 1 24 ? -4.082 4.301 -6.309 1 80.69 24 ALA B N 1
ATOM 1594 C CA . ALA B 1 24 ? -4.766 5.586 -6.414 1 80.69 24 ALA B CA 1
ATOM 1595 C C . ALA B 1 24 ? -4.223 6.582 -5.391 1 80.69 24 ALA B C 1
ATOM 1597 O O . ALA B 1 24 ? -4.043 7.762 -5.699 1 80.69 24 ALA B O 1
ATOM 1598 N N . ASP B 1 25 ? -3.99 6.059 -4.234 1 82.56 25 ASP B N 1
ATOM 1599 C CA . ASP B 1 25 ? -3.432 6.887 -3.172 1 82.56 25 ASP B CA 1
ATOM 1600 C C . ASP B 1 25 ? -2.055 7.422 -3.559 1 82.56 25 ASP B C 1
ATOM 1602 O O . ASP B 1 25 ? -1.753 8.594 -3.33 1 82.56 25 ASP B O 1
ATOM 1606 N N . THR B 1 26 ? -1.261 6.605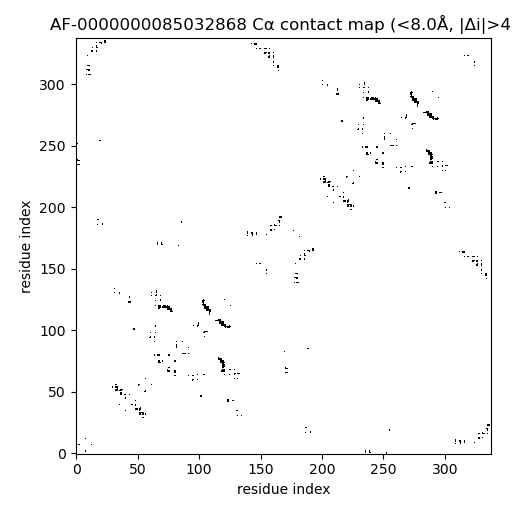 -4.129 1 81.94 26 THR B N 1
ATOM 1607 C CA . THR B 1 26 ? 0.077 7.004 -4.551 1 81.94 26 THR B CA 1
ATOM 1608 C C . THR B 1 26 ? 0.005 8.086 -5.621 1 81.94 26 THR B C 1
ATOM 1610 O O . THR B 1 26 ? 0.744 9.07 -5.562 1 81.94 26 THR B O 1
ATOM 1613 N N . LYS B 1 27 ? -0.88 7.879 -6.535 1 81.31 27 LYS B N 1
ATOM 1614 C CA . LYS B 1 27 ? -1.064 8.883 -7.574 1 81.31 27 LYS B CA 1
ATOM 1615 C C . LYS B 1 27 ? -1.498 10.219 -6.98 1 81.31 27 LYS B C 1
ATOM 1617 O O . LYS B 1 27 ? -1.02 11.281 -7.395 1 81.31 27 LYS B O 1
ATOM 1622 N N . TRP B 1 28 ? -2.354 10.125 -6.062 1 83.31 28 TRP B N 1
ATOM 1623 C CA . TRP B 1 28 ? -2.82 11.336 -5.391 1 83.31 28 TRP B CA 1
ATOM 1624 C C . TRP B 1 28 ? -1.684 12.016 -4.633 1 83.31 28 TRP B C 1
ATOM 1626 O O . TRP B 1 28 ? -1.572 13.242 -4.637 1 83.31 28 TRP B O 1
ATOM 1636 N N . GLN B 1 29 ? -0.884 11.266 -3.99 1 84 29 GLN B N 1
ATOM 1637 C CA . GLN B 1 29 ? 0.24 11.812 -3.236 1 84 29 GLN B CA 1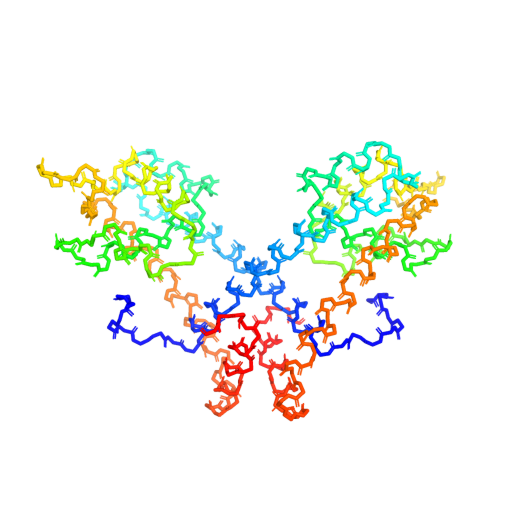
ATOM 1638 C C . GLN B 1 29 ? 1.213 12.547 -4.152 1 84 29 GLN B C 1
ATOM 1640 O O . GLN B 1 29 ? 1.744 13.602 -3.787 1 84 29 GLN B O 1
ATOM 1645 N N . VAL B 1 30 ? 1.45 12.008 -5.254 1 86.19 30 VAL B N 1
ATOM 1646 C CA . VAL B 1 30 ? 2.312 12.656 -6.238 1 86.19 30 VAL B CA 1
ATOM 1647 C C . VAL B 1 30 ? 1.701 13.984 -6.668 1 86.19 30 VAL B C 1
ATOM 1649 O O . VAL B 1 30 ? 2.385 15.008 -6.688 1 86.19 30 VAL B O 1
ATOM 1652 N N . THR B 1 31 ? 0.405 13.945 -6.945 1 86.31 31 THR B N 1
ATOM 1653 C CA . THR B 1 31 ? -0.297 15.164 -7.344 1 86.31 31 THR B CA 1
ATOM 1654 C C . THR B 1 31 ? -0.267 16.203 -6.227 1 86.31 31 THR B C 1
ATOM 1656 O O . THR B 1 31 ? -0.033 17.391 -6.473 1 86.31 31 THR B O 1
ATOM 1659 N N . ALA B 1 32 ? -0.494 15.727 -5.043 1 86.25 32 ALA B N 1
ATOM 1660 C CA . ALA B 1 32 ? -0.504 16.609 -3.883 1 86.25 32 ALA B CA 1
ATOM 1661 C C . ALA B 1 32 ? 0.855 17.281 -3.693 1 86.25 32 ALA B C 1
ATOM 1663 O O . ALA B 1 32 ? 0.931 18.484 -3.426 1 86.25 32 ALA B O 1
ATOM 1664 N N . GLN B 1 33 ? 1.938 16.578 -3.812 1 89.75 33 GLN B N 1
ATOM 1665 C CA . GLN B 1 33 ? 3.275 17.141 -3.635 1 89.75 33 GLN B CA 1
ATOM 1666 C C . GLN B 1 33 ? 3.584 18.172 -4.707 1 89.75 33 GLN B C 1
ATOM 1668 O O . GLN B 1 33 ? 4.184 19.219 -4.414 1 89.75 33 GLN B O 1
ATOM 1673 N N . ARG B 1 34 ? 3.146 17.938 -5.844 1 89.94 34 ARG B N 1
ATOM 1674 C CA . ARG B 1 34 ? 3.35 18.891 -6.926 1 89.94 34 ARG 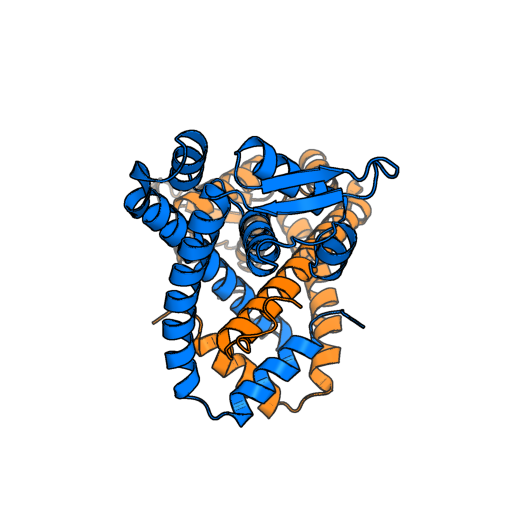B CA 1
ATOM 1675 C C . ARG B 1 34 ? 2.576 20.188 -6.672 1 89.94 34 ARG B C 1
ATOM 1677 O O . ARG B 1 34 ? 3.086 21.281 -6.922 1 89.94 34 ARG B O 1
ATOM 1684 N N . GLU B 1 35 ? 1.365 20 -6.234 1 89 35 GLU B N 1
ATOM 1685 C CA . GLU B 1 35 ? 0.551 21.172 -5.91 1 89 35 GLU B CA 1
ATOM 1686 C C . GLU B 1 35 ? 1.177 21.984 -4.781 1 89 35 GLU B C 1
ATOM 1688 O O . GLU B 1 35 ? 1.204 23.219 -4.84 1 89 35 GLU B O 1
ATOM 1693 N N . MET B 1 36 ? 1.629 21.266 -3.814 1 87.56 36 MET B N 1
ATOM 1694 C CA . MET B 1 36 ? 2.309 21.953 -2.717 1 87.56 36 MET B CA 1
ATOM 1695 C C . MET B 1 36 ? 3.535 22.703 -3.221 1 87.56 36 MET B C 1
ATOM 1697 O O . MET B 1 36 ? 3.771 23.844 -2.826 1 87.56 36 MET B O 1
ATOM 1701 N N . ALA B 1 37 ? 4.336 22.078 -4.043 1 89.94 37 ALA B N 1
ATOM 1702 C CA . ALA B 1 37 ? 5.535 22.703 -4.598 1 89.94 37 ALA B CA 1
ATOM 1703 C C . ALA B 1 37 ? 5.184 23.984 -5.352 1 89.94 37 ALA B C 1
ATOM 1705 O O . ALA B 1 37 ? 5.871 25 -5.219 1 89.94 37 ALA B O 1
ATOM 1706 N N . GLU B 1 38 ? 4.133 23.922 -6.004 1 88.75 38 GLU B N 1
ATOM 1707 C CA . GLU B 1 38 ? 3.744 25.062 -6.832 1 88.75 38 GLU B CA 1
ATOM 1708 C C . GLU B 1 38 ? 3.145 26.188 -5.984 1 88.75 38 GLU B C 1
ATOM 1710 O O . GLU B 1 38 ? 3.469 27.359 -6.18 1 88.75 38 GLU B O 1
ATOM 1715 N N . ARG B 1 39 ? 2.279 25.875 -5.078 1 85 39 ARG B N 1
ATOM 1716 C CA . ARG B 1 39 ? 1.54 26.859 -4.293 1 85 39 ARG B CA 1
ATOM 1717 C C . ARG B 1 39 ? 2.447 27.531 -3.271 1 85 39 ARG B C 1
ATOM 1719 O O . ARG B 1 39 ? 2.242 28.703 -2.93 1 85 39 ARG B O 1
ATOM 1726 N N . TYR B 1 40 ? 3.479 26.781 -2.936 1 81.38 40 TYR B N 1
ATOM 1727 C CA . TYR B 1 40 ? 4.188 27.297 -1.774 1 81.38 40 TYR B CA 1
ATOM 1728 C C . TYR B 1 40 ? 5.668 27.5 -2.082 1 81.38 40 TYR B C 1
ATOM 1730 O O . TYR B 1 40 ? 6.504 27.469 -1.178 1 81.38 40 TYR B O 1
ATOM 1738 N N . ARG B 1 41 ? 5.93 27.672 -3.227 1 85.38 41 ARG B N 1
ATOM 1739 C CA . ARG B 1 41 ? 7.293 27.859 -3.709 1 85.38 41 ARG B CA 1
ATOM 1740 C C . ARG B 1 41 ? 7.977 29.016 -2.982 1 85.38 41 ARG B C 1
ATOM 1742 O O . ARG B 1 41 ? 9.156 28.922 -2.627 1 85.38 41 ARG B O 1
ATOM 1749 N N . GLU B 1 42 ? 7.207 29.969 -2.631 1 85.06 42 GLU B N 1
ATOM 1750 C CA . GLU B 1 42 ? 7.805 31.188 -2.105 1 85.06 42 GLU B CA 1
ATOM 1751 C C . GLU B 1 42 ? 7.969 31.109 -0.59 1 85.06 42 GLU B C 1
ATOM 1753 O O . GLU B 1 42 ? 8.711 31.906 -0.002 1 85.06 42 GLU B O 1
ATOM 1758 N N . VAL B 1 43 ? 7.316 30.219 0.026 1 83 43 VAL B N 1
ATOM 1759 C CA . VAL B 1 43 ? 7.293 30.219 1.485 1 83 43 VAL B CA 1
ATOM 1760 C C . VAL B 1 43 ? 8.211 29.109 2.014 1 83 43 VAL B C 1
ATOM 1762 O O . VAL B 1 43 ? 8.781 29.25 3.1 1 83 43 VAL B O 1
ATOM 1765 N N . LEU B 1 44 ? 8.477 28.109 1.25 1 87.44 44 LEU B N 1
ATOM 1766 C CA . LEU B 1 44 ? 9.281 26.984 1.701 1 87.44 44 LEU B CA 1
ATOM 1767 C C . LEU B 1 44 ? 10.734 27.141 1.281 1 87.44 44 LEU B C 1
ATOM 1769 O O . LEU B 1 44 ? 11.023 27.734 0.233 1 87.44 44 LEU B O 1
ATOM 1773 N N . PRO B 1 45 ? 11.617 26.656 2.146 1 89.62 45 PRO B N 1
ATOM 1774 C CA . PRO B 1 45 ? 13.023 26.672 1.729 1 89.62 45 PRO B CA 1
ATOM 1775 C C . PRO B 1 45 ? 13.25 25.906 0.424 1 89.62 45 PRO B C 1
ATOM 1777 O O . PRO B 1 45 ? 12.562 24.922 0.148 1 89.62 45 PRO B O 1
ATOM 1780 N N . GLU B 1 46 ? 14.266 26.328 -0.316 1 90.75 46 GLU B N 1
ATOM 1781 C CA . GLU B 1 46 ? 14.523 25.828 -1.659 1 90.75 46 GLU B CA 1
ATOM 1782 C C . GLU B 1 46 ? 14.719 24.312 -1.646 1 90.75 46 GLU B C 1
ATOM 1784 O O . GLU B 1 46 ? 14.164 23.594 -2.488 1 90.75 46 GLU B O 1
ATOM 1789 N N . PRO B 1 47 ? 15.461 23.781 -0.674 1 91.69 47 PRO B N 1
ATOM 1790 C CA . PRO B 1 47 ? 15.648 22.328 -0.696 1 91.69 47 PRO B CA 1
ATOM 1791 C C . PRO B 1 47 ? 14.336 21.562 -0.494 1 91.69 47 PRO B C 1
ATOM 1793 O O . PRO B 1 47 ? 14.172 20.469 -1.032 1 91.69 47 PRO B O 1
ATOM 1796 N N . VAL B 1 48 ? 13.492 22.125 0.273 1 92.88 48 VAL B N 1
ATOM 1797 C CA . VAL B 1 48 ? 12.211 21.484 0.553 1 92.88 48 VAL B CA 1
ATOM 1798 C C . VAL B 1 48 ? 11.328 21.531 -0.694 1 92.88 48 VAL B C 1
ATOM 1800 O O . VAL B 1 48 ? 10.75 20.516 -1.086 1 92.88 48 VAL B O 1
ATOM 1803 N N . TRP B 1 49 ? 11.352 22.656 -1.265 1 90.44 49 TRP B N 1
ATOM 1804 C CA . TRP B 1 49 ? 10.562 22.828 -2.479 1 90.44 49 TRP B CA 1
ATOM 1805 C C . TRP B 1 49 ? 11.055 21.906 -3.584 1 90.44 49 TRP B C 1
ATOM 1807 O O . TRP B 1 49 ? 10.25 21.281 -4.277 1 90.44 49 TRP B O 1
ATOM 1817 N N . GLN B 1 50 ? 12.297 21.766 -3.807 1 92.5 50 GLN B N 1
ATOM 1818 C CA . GLN B 1 50 ? 12.875 20.906 -4.828 1 92.5 50 GLN B CA 1
ATOM 1819 C C . GLN B 1 50 ? 12.523 19.438 -4.57 1 92.5 50 GLN B C 1
ATOM 1821 O O . GLN B 1 50 ? 12.227 18.688 -5.508 1 92.5 50 GLN B O 1
ATOM 1826 N N . ARG B 1 51 ? 12.539 19.094 -3.344 1 93.06 51 ARG B N 1
ATOM 1827 C CA . ARG B 1 51 ? 12.211 17.719 -2.986 1 93.06 51 ARG B CA 1
ATOM 1828 C C . ARG B 1 51 ? 10.734 17.422 -3.246 1 93.06 51 ARG B C 1
ATOM 1830 O O . ARG B 1 51 ? 10.391 16.344 -3.717 1 93.06 51 ARG B O 1
ATOM 1837 N N . LEU B 1 52 ? 9.898 18.359 -2.939 1 91.62 52 LEU B N 1
ATOM 1838 C CA . LEU B 1 52 ? 8.469 18.234 -3.223 1 91.62 52 LEU B CA 1
ATOM 1839 C C . LEU B 1 52 ? 8.227 18.094 -4.723 1 91.62 52 LEU B C 1
ATOM 1841 O O . LEU B 1 52 ? 7.488 17.219 -5.156 1 91.62 52 LEU B O 1
ATOM 1845 N N . ARG B 1 53 ? 8.891 18.922 -5.48 1 89.19 53 ARG B N 1
ATOM 1846 C CA . ARG B 1 53 ? 8.703 18.953 -6.93 1 89.19 53 ARG B CA 1
ATOM 1847 C C . ARG B 1 53 ? 9.102 17.641 -7.566 1 89.19 53 ARG B C 1
ATOM 1849 O O . ARG B 1 53 ? 8.516 17.219 -8.562 1 89.19 53 ARG B O 1
ATOM 1856 N N . SER B 1 54 ? 10.039 17.016 -6.922 1 91.56 54 SER B N 1
ATOM 1857 C CA . SER B 1 54 ? 10.555 15.773 -7.469 1 91.56 54 SER B CA 1
ATOM 1858 C C . SER B 1 54 ? 9.859 14.562 -6.852 1 91.56 54 SER B C 1
ATOM 1860 O O . SER B 1 54 ? 10.234 13.422 -7.117 1 91.56 54 SER B O 1
ATOM 1862 N N . ASN B 1 55 ? 8.867 14.812 -6.027 1 88.06 55 ASN B N 1
ATOM 1863 C CA . ASN B 1 55 ? 8.086 13.758 -5.387 1 88.06 55 ASN B CA 1
ATOM 1864 C C . ASN B 1 55 ? 8.969 12.844 -4.543 1 88.06 55 ASN B C 1
ATOM 1866 O O . ASN B 1 55 ? 8.82 11.625 -4.59 1 88.06 55 ASN B O 1
ATOM 1870 N N . HIS B 1 56 ? 9.82 13.43 -3.779 1 87.25 56 HIS B N 1
ATOM 1871 C CA . HIS B 1 56 ? 10.812 12.641 -3.059 1 87.25 56 HIS B CA 1
ATOM 1872 C C . HIS B 1 56 ? 10.445 12.508 -1.584 1 87.25 56 HIS B C 1
ATOM 1874 O O . HIS B 1 56 ? 11.18 11.883 -0.812 1 87.25 56 HIS B O 1
ATOM 1880 N N . PHE B 1 57 ? 9.32 13.141 -1.216 1 91.12 57 PHE B N 1
ATOM 1881 C CA . PHE B 1 57 ? 8.828 12.828 0.12 1 91.12 57 PHE B CA 1
ATOM 1882 C C . PHE B 1 57 ? 7.996 11.547 0.107 1 91.12 57 PHE B C 1
ATOM 1884 O O . PHE B 1 57 ? 7.09 11.406 -0.714 1 91.12 57 PHE B O 1
ATOM 1891 N N . ASN B 1 58 ? 8.32 10.641 0.978 1 86.25 58 ASN B N 1
ATOM 1892 C CA . ASN B 1 58 ? 7.449 9.477 1.09 1 86.25 58 ASN B CA 1
ATOM 1893 C C . ASN B 1 58 ? 6.355 9.695 2.131 1 86.25 58 ASN B C 1
ATOM 1895 O O . ASN B 1 58 ? 6.359 10.703 2.84 1 86.25 58 ASN B O 1
ATOM 1899 N N . HIS B 1 59 ? 5.434 8.805 2.15 1 82.31 59 HIS B N 1
ATOM 1900 C CA . HIS B 1 59 ? 4.277 8.898 3.031 1 82.31 59 HIS B CA 1
ATOM 1901 C C . HIS B 1 59 ? 4.699 8.938 4.496 1 82.31 59 HIS B C 1
ATOM 1903 O O . HIS B 1 59 ? 4.18 9.734 5.277 1 82.31 59 HIS B O 1
ATOM 1909 N N . ALA B 1 60 ? 5.656 8.148 4.785 1 86.25 60 ALA B N 1
ATOM 1910 C CA . ALA B 1 60 ? 6.102 8.047 6.172 1 86.25 60 ALA B CA 1
ATOM 1911 C C . ALA B 1 60 ? 6.707 9.367 6.645 1 86.25 60 ALA B C 1
ATOM 1913 O O . ALA B 1 60 ? 6.453 9.805 7.77 1 86.25 60 ALA B O 1
ATOM 1914 N N . GLU B 1 61 ? 7.523 9.969 5.816 1 92.88 61 GLU B N 1
ATOM 1915 C CA . GLU B 1 61 ? 8.125 11.258 6.16 1 92.88 61 GLU B CA 1
ATOM 1916 C C . GLU B 1 61 ? 7.059 12.312 6.43 1 92.88 61 GLU B C 1
ATOM 1918 O O . GLU B 1 61 ? 7.133 13.039 7.422 1 92.88 61 GLU B O 1
ATOM 1923 N N . LEU B 1 62 ? 6.137 12.391 5.551 1 91.12 62 LEU B N 1
ATOM 1924 C CA . LEU B 1 62 ? 5.09 13.398 5.691 1 91.12 62 LEU B CA 1
ATOM 1925 C C . LEU B 1 62 ? 4.195 13.086 6.887 1 91.12 62 LEU B C 1
ATOM 1927 O O . LEU B 1 62 ? 3.768 14 7.598 1 91.12 62 LEU B O 1
ATOM 1931 N N . GLU B 1 63 ? 3.922 11.859 7.102 1 87.81 63 GLU B N 1
ATOM 1932 C CA . GLU B 1 63 ? 3.15 11.453 8.273 1 87.81 63 GLU B CA 1
ATOM 1933 C C . GLU B 1 63 ? 3.863 11.836 9.562 1 87.81 63 GLU B C 1
ATOM 1935 O O . GLU B 1 63 ? 3.234 12.312 10.508 1 87.81 63 GLU B O 1
ATOM 1940 N N . LEU B 1 64 ? 5.098 11.641 9.609 1 94.12 64 LEU B N 1
ATOM 1941 C CA . LEU B 1 64 ? 5.883 11.984 10.789 1 94.12 64 LEU B CA 1
ATOM 1942 C C . LEU B 1 64 ? 5.906 13.492 11.008 1 94.12 64 LEU B C 1
ATOM 1944 O O . LEU B 1 64 ? 5.797 13.953 12.148 1 94.12 64 LEU B O 1
ATOM 1948 N N . LEU B 1 65 ? 6.066 14.188 9.961 1 95.19 65 LEU B N 1
ATOM 1949 C CA . LEU B 1 65 ? 6.016 15.648 10.062 1 95.19 65 LEU B CA 1
ATOM 1950 C C . LEU B 1 65 ? 4.68 16.094 10.648 1 95.19 65 LEU B C 1
ATOM 1952 O O . LEU B 1 65 ? 4.648 16.938 11.547 1 95.19 65 LEU B O 1
ATOM 1956 N N . ASP B 1 66 ? 3.631 15.523 10.109 1 93 66 ASP B N 1
ATOM 1957 C CA . ASP B 1 66 ? 2.295 15.859 10.586 1 93 66 ASP B CA 1
ATOM 1958 C C . ASP B 1 66 ? 2.146 15.555 12.078 1 93 66 ASP B C 1
ATOM 1960 O O . ASP B 1 66 ? 1.559 16.344 12.828 1 93 66 ASP B O 1
ATOM 1964 N N . LEU B 1 67 ? 2.611 14.453 12.484 1 92.62 67 LEU B N 1
ATOM 1965 C CA . LEU B 1 67 ? 2.514 14.008 13.867 1 92.62 67 LEU B CA 1
ATOM 1966 C C . LEU B 1 67 ? 3.227 14.977 14.805 1 92.62 67 LEU B C 1
ATOM 1968 O O . LEU B 1 67 ? 2.674 15.375 15.828 1 92.62 67 LEU B O 1
ATOM 1972 N N . VAL B 1 68 ? 4.395 15.367 14.438 1 95.75 68 VAL B N 1
ATOM 1973 C CA . VAL B 1 68 ? 5.164 16.297 15.273 1 95.75 68 VAL B CA 1
ATOM 1974 C C . VAL B 1 68 ? 4.488 17.656 15.281 1 95.75 68 VAL B C 1
ATOM 1976 O O . VAL B 1 68 ? 4.391 18.297 16.328 1 95.75 68 VAL B O 1
ATOM 1979 N N . ALA B 1 69 ? 4.043 18.109 14.141 1 94.94 69 ALA B N 1
ATOM 1980 C CA . ALA B 1 69 ? 3.369 19.406 14.039 1 94.94 69 ALA B CA 1
ATOM 1981 C C . ALA B 1 69 ? 2.119 19.438 14.914 1 94.94 69 ALA B C 1
ATOM 1983 O O . ALA B 1 69 ? 1.81 20.469 15.523 1 94.94 69 ALA B O 1
ATOM 1984 N N . ALA B 1 70 ? 1.459 18.375 14.977 1 91.81 70 ALA B N 1
ATOM 1985 C CA . ALA B 1 70 ? 0.216 18.297 15.742 1 91.81 70 ALA B CA 1
ATOM 1986 C C . ALA B 1 70 ? 0.478 18.453 17.234 1 91.81 70 ALA B C 1
ATOM 1988 O O . ALA B 1 70 ? -0.42 18.812 18 1 91.81 70 ALA B O 1
ATOM 1989 N N . ALA B 1 71 ? 1.66 18.125 17.641 1 92.38 71 ALA B N 1
ATOM 1990 C CA . ALA B 1 71 ? 2.018 18.234 19.047 1 92.38 71 ALA B CA 1
ATOM 1991 C C . ALA B 1 71 ? 2.191 19.688 19.469 1 92.38 71 ALA B C 1
ATOM 1993 O O . ALA B 1 71 ? 2.256 20 20.656 1 92.38 71 ALA B O 1
ATOM 1994 N N . GLY B 1 72 ? 2.277 20.547 18.5 1 88.5 72 GLY B N 1
ATOM 1995 C CA . GLY B 1 72 ? 2.383 21.969 18.797 1 88.5 72 GLY B CA 1
ATOM 1996 C C . GLY B 1 72 ? 3.758 22.391 19.281 1 88.5 72 GLY B C 1
ATOM 1997 O O . GLY B 1 72 ? 4.758 21.734 18.953 1 88.5 72 GLY B O 1
ATOM 1998 N N . LYS B 1 73 ? 3.787 23.469 19.969 1 86 73 LYS B N 1
ATOM 1999 C CA . LYS B 1 73 ? 5.035 24.109 20.391 1 86 73 LYS B CA 1
ATOM 2000 C C . LYS B 1 73 ? 5.77 23.25 21.422 1 86 73 LYS B C 1
ATOM 2002 O O . LYS B 1 73 ? 6.996 23.312 21.516 1 86 73 LYS B O 1
ATOM 2007 N N . ARG B 1 74 ? 5.016 22.438 22.188 1 88.25 74 ARG B N 1
ATOM 2008 C CA . ARG B 1 74 ? 5.625 21.609 23.219 1 88.25 74 ARG B CA 1
ATOM 2009 C C . ARG B 1 74 ? 6.449 20.484 22.609 1 88.25 74 ARG B C 1
ATOM 2011 O O . ARG B 1 74 ? 7.379 19.969 23.234 1 88.25 74 ARG B O 1
ATOM 2018 N N . GLY B 1 75 ? 6.055 20.172 21.422 1 93.19 75 GLY B N 1
ATOM 2019 C CA . GLY B 1 75 ? 6.734 19.062 20.766 1 93.19 75 GLY B CA 1
ATOM 2020 C C . GLY B 1 75 ? 6.293 17.703 21.266 1 93.19 75 GLY B C 1
ATOM 2021 O O . GLY B 1 75 ? 5.277 17.594 21.969 1 93.19 75 GLY B O 1
ATOM 2022 N N . ILE B 1 76 ? 6.977 16.656 20.812 1 94.81 76 ILE B N 1
ATOM 2023 C CA . ILE B 1 76 ? 6.645 15.281 21.156 1 94.81 76 ILE B CA 1
ATOM 2024 C C . ILE B 1 76 ? 7.93 14.477 21.344 1 94.81 76 ILE B C 1
ATOM 2026 O O . ILE B 1 76 ? 8.891 14.641 20.594 1 94.81 76 ILE B O 1
ATOM 2030 N N . ALA B 1 77 ? 7.906 13.695 22.422 1 93.88 77 ALA B N 1
ATOM 2031 C CA . ALA B 1 77 ? 9.07 12.852 22.672 1 93.88 77 ALA B CA 1
ATOM 2032 C C . ALA B 1 77 ? 9.219 11.789 21.594 1 93.88 77 ALA B C 1
ATOM 2034 O O . ALA B 1 77 ? 8.219 11.258 21.094 1 93.88 77 ALA B O 1
ATOM 2035 N N . TYR B 1 78 ? 10.469 11.469 21.312 1 92.31 78 TYR B N 1
ATOM 2036 C CA . TYR B 1 78 ? 10.766 10.445 20.312 1 92.31 78 TYR B CA 1
ATOM 2037 C C . TYR B 1 78 ? 10.039 9.141 20.625 1 92.31 78 TYR B C 1
ATOM 2039 O O . TYR B 1 78 ? 9.484 8.5 19.734 1 92.31 78 TYR B O 1
ATOM 2047 N N . GLN B 1 79 ? 10 8.75 21.891 1 91.12 79 GLN B N 1
ATOM 2048 C CA . GLN B 1 79 ? 9.367 7.504 22.312 1 91.12 79 GLN B CA 1
ATOM 2049 C C . GLN B 1 79 ? 7.867 7.527 22.031 1 91.12 79 GLN B C 1
ATOM 2051 O O . GLN B 1 79 ? 7.277 6.5 21.688 1 91.12 79 GLN B O 1
ATOM 2056 N N . GLU B 1 80 ? 7.32 8.633 22.203 1 92.69 80 GLU B N 1
ATOM 2057 C CA . GLU B 1 80 ? 5.898 8.781 21.922 1 92.69 80 GLU B CA 1
ATOM 2058 C C . GLU B 1 80 ? 5.621 8.664 20.422 1 92.69 80 GLU B C 1
ATOM 2060 O O . GLU B 1 80 ? 4.621 8.062 20.016 1 92.69 80 GLU B O 1
ATOM 2065 N N . VAL B 1 81 ? 6.488 9.273 19.625 1 93.12 81 VAL B N 1
ATOM 2066 C CA . VAL B 1 81 ? 6.367 9.156 18.172 1 93.12 81 VAL B CA 1
ATOM 2067 C C . VAL B 1 81 ? 6.426 7.68 17.781 1 93.12 81 VAL B C 1
ATOM 2069 O O . VAL B 1 81 ? 5.578 7.203 17.016 1 93.12 81 VAL B O 1
ATOM 2072 N N . GLN B 1 82 ? 7.379 6.984 18.312 1 90 82 GLN B N 1
ATOM 2073 C CA . GLN B 1 82 ? 7.586 5.57 18.016 1 90 82 GLN B CA 1
ATOM 2074 C C . GLN B 1 82 ? 6.344 4.75 18.359 1 90 82 GLN B C 1
ATOM 2076 O O . GLN B 1 82 ? 6.012 3.793 17.656 1 90 82 GLN B O 1
ATOM 2081 N N . ALA B 1 83 ? 5.641 5.129 19.375 1 88.06 83 ALA B N 1
ATOM 2082 C CA . ALA B 1 83 ? 4.461 4.41 19.844 1 88.06 83 ALA B CA 1
ATOM 2083 C C . ALA B 1 83 ? 3.254 4.695 18.953 1 88.06 83 ALA B C 1
ATOM 2085 O O . ALA B 1 83 ? 2.318 3.893 18.891 1 88.06 83 ALA B O 1
ATOM 2086 N N . GLU B 1 84 ? 3.281 5.793 18.266 1 86.12 84 GLU B N 1
ATOM 2087 C CA . GLU B 1 84 ? 2.111 6.25 17.531 1 86.12 84 GLU B CA 1
ATOM 2088 C C . GLU B 1 84 ? 2.137 5.742 16.078 1 86.12 84 GLU B C 1
ATOM 2090 O O . GLU B 1 84 ? 1.107 5.734 15.406 1 86.12 84 GLU B O 1
ATOM 2095 N N . VAL B 1 85 ? 3.318 5.352 15.633 1 83.69 85 VAL B N 1
ATOM 2096 C CA . VAL B 1 85 ? 3.426 4.984 14.227 1 83.69 85 VAL B CA 1
ATOM 2097 C C . VAL B 1 85 ? 3.689 3.484 14.102 1 83.69 85 VAL B C 1
ATOM 2099 O O . VAL B 1 85 ? 4.008 2.82 15.094 1 83.69 85 VAL B O 1
ATOM 2102 N N . LEU B 1 86 ? 3.566 3.01 12.859 1 76.12 86 LEU B N 1
ATOM 2103 C CA . LEU B 1 86 ? 3.76 1.588 12.602 1 76.12 86 LEU B CA 1
ATOM 2104 C C . LEU B 1 86 ? 5.129 1.329 11.984 1 76.12 86 LEU B C 1
ATOM 2106 O O . LEU B 1 86 ? 5.355 0.275 11.383 1 76.12 86 LEU B O 1
ATOM 2110 N N . TYR B 1 87 ? 6.008 2.258 12.148 1 83.38 87 TYR B N 1
ATOM 2111 C CA . TYR B 1 87 ? 7.336 2.143 11.555 1 83.38 87 TYR B CA 1
ATOM 2112 C C . TYR B 1 87 ? 8.352 1.655 12.578 1 83.38 87 TYR B C 1
ATOM 2114 O O . TYR B 1 87 ? 8.188 1.877 13.781 1 83.38 87 TYR B O 1
ATOM 2122 N N . SER B 1 88 ? 9.398 1.054 12.094 1 85.81 88 SER B N 1
ATOM 2123 C CA . SER B 1 88 ? 10.5 0.64 12.961 1 85.81 88 SER B CA 1
ATOM 2124 C C . SER B 1 88 ? 11.25 1.846 13.516 1 85.81 88 SER B C 1
ATOM 2126 O O . SER B 1 88 ? 11.203 2.934 12.945 1 85.81 88 SER B O 1
ATOM 2128 N N . GLN B 1 89 ? 11.93 1.583 14.57 1 89.75 89 GLN B N 1
ATOM 2129 C CA . GLN B 1 89 ? 12.75 2.631 15.172 1 89.75 89 GLN B CA 1
ATOM 2130 C C . GLN B 1 89 ? 13.773 3.17 14.172 1 89.75 89 GLN B C 1
ATOM 2132 O O . GLN B 1 89 ? 14.023 4.375 14.117 1 89.75 89 GLN B O 1
ATOM 2137 N N . SER B 1 90 ? 14.344 2.295 13.422 1 92.44 90 SER B N 1
ATOM 2138 C CA . SER B 1 90 ? 15.344 2.709 12.438 1 92.44 90 SER B CA 1
ATOM 2139 C C . SER B 1 90 ? 14.742 3.652 11.398 1 92.44 90 SER B C 1
ATOM 2141 O O . SER B 1 90 ? 15.359 4.66 11.039 1 92.44 90 SER B O 1
ATOM 2143 N N . LEU B 1 91 ? 13.516 3.398 10.945 1 89.88 91 LEU B N 1
ATOM 2144 C CA . LEU B 1 91 ? 12.852 4.23 9.945 1 89.88 91 LEU B CA 1
ATOM 2145 C C . LEU B 1 91 ? 12.453 5.578 10.539 1 89.88 91 LEU B C 1
ATOM 2147 O O . LEU B 1 91 ? 12.617 6.617 9.891 1 89.88 91 LEU B O 1
ATOM 2151 N N . VAL B 1 92 ? 11.945 5.52 11.75 1 93.31 92 VAL B N 1
ATOM 2152 C CA . VAL B 1 92 ? 11.57 6.766 12.406 1 93.31 92 VAL B CA 1
ATOM 2153 C C . VAL B 1 92 ? 12.797 7.656 12.562 1 93.31 92 VAL B C 1
ATOM 2155 O O . VAL B 1 92 ? 12.75 8.852 12.258 1 93.31 92 VAL B O 1
ATOM 2158 N N . SER B 1 93 ? 13.883 7.086 13.023 1 93.81 93 SER B N 1
ATOM 2159 C CA . SER B 1 93 ? 15.109 7.852 13.211 1 93.81 93 SER B CA 1
ATOM 2160 C C . SER B 1 93 ? 15.609 8.43 11.891 1 93.81 93 SER B C 1
ATOM 2162 O O . SER B 1 93 ? 15.914 9.617 11.797 1 93.81 93 SER B O 1
ATOM 2164 N N . ARG B 1 94 ? 15.617 7.656 10.898 1 95.56 94 ARG B N 1
ATOM 2165 C CA . ARG B 1 94 ? 16.094 8.07 9.586 1 95.56 94 ARG B CA 1
ATOM 2166 C C . ARG B 1 94 ? 15.258 9.219 9.031 1 95.56 94 ARG B C 1
ATOM 2168 O O . ARG B 1 94 ? 15.797 10.195 8.516 1 95.56 94 ARG B O 1
ATOM 2175 N N . TYR B 1 95 ? 13.984 9.039 9.156 1 95.88 95 TYR B N 1
ATOM 2176 C CA . TYR B 1 95 ? 13.094 10.031 8.562 1 95.88 95 TYR B CA 1
ATOM 2177 C C . TYR B 1 95 ? 13.078 11.32 9.375 1 95.88 95 TYR B C 1
ATOM 2179 O O . TYR B 1 95 ? 13.023 12.414 8.812 1 95.88 95 TYR B O 1
ATOM 2187 N N . THR B 1 96 ? 13.133 11.18 10.664 1 95.69 96 THR B N 1
ATOM 2188 C CA . THR B 1 96 ? 13.211 12.391 11.484 1 95.69 96 THR B CA 1
ATOM 2189 C C . THR B 1 96 ? 14.531 13.117 11.258 1 95.69 96 THR B C 1
ATOM 2191 O O . THR B 1 96 ? 14.57 14.344 11.227 1 95.69 96 THR B O 1
ATOM 2194 N N . ASN B 1 97 ? 15.617 12.359 11.094 1 95.94 97 ASN B N 1
ATOM 2195 C CA . ASN B 1 97 ? 16.891 12.977 10.766 1 95.94 97 ASN B CA 1
ATOM 2196 C C . ASN B 1 97 ? 16.844 13.703 9.422 1 95.94 97 ASN B C 1
ATOM 2198 O O . ASN B 1 97 ? 17.344 14.82 9.305 1 95.94 97 ASN B O 1
ATOM 2202 N N . ARG B 1 98 ? 16.234 13.141 8.492 1 96.5 98 ARG B N 1
ATOM 2203 C CA . ARG B 1 98 ? 16.109 13.75 7.176 1 96.5 98 ARG B CA 1
ATOM 2204 C C . ARG B 1 98 ? 15.289 15.039 7.242 1 96.5 98 ARG B C 1
ATOM 2206 O O . ARG B 1 98 ? 15.656 16.047 6.645 1 96.5 98 ARG B O 1
ATOM 2213 N N . LEU B 1 99 ? 14.195 14.969 7.953 1 96.88 99 LEU B N 1
ATOM 2214 C CA . LEU B 1 99 ? 13.344 16.141 8.109 1 96.88 99 LEU B CA 1
ATOM 2215 C C . LEU B 1 99 ? 14.086 17.266 8.836 1 96.88 99 LEU B C 1
ATOM 2217 O O . LEU B 1 99 ? 13.891 18.438 8.531 1 96.88 99 LEU B O 1
ATOM 2221 N N . ALA B 1 100 ? 14.938 16.875 9.805 1 96.19 100 ALA B N 1
ATOM 2222 C CA . ALA B 1 100 ? 15.75 17.859 10.516 1 96.19 100 ALA B CA 1
ATOM 2223 C C . ALA B 1 100 ? 16.797 18.469 9.594 1 96.19 100 ALA B C 1
ATOM 2225 O O . ALA B 1 100 ? 17.031 19.672 9.617 1 96.19 100 ALA B O 1
ATOM 2226 N N . GLU B 1 101 ? 17.406 17.656 8.797 1 95.94 101 GLU B N 1
ATOM 2227 C CA . GLU B 1 101 ? 18.406 18.109 7.836 1 95.94 101 GLU B CA 1
ATOM 2228 C C . GLU B 1 101 ? 17.797 19.094 6.836 1 95.94 101 GLU B C 1
ATOM 2230 O O . GLU B 1 101 ? 18.453 20.031 6.398 1 95.94 101 GLU B O 1
ATOM 2235 N N . LEU B 1 102 ? 16.516 18.922 6.551 1 95.62 102 LEU B N 1
ATOM 2236 C CA . LEU B 1 102 ? 15.805 19.781 5.613 1 95.62 102 LEU B CA 1
ATOM 2237 C C . LEU B 1 102 ? 15.305 21.047 6.312 1 95.62 102 LEU B C 1
ATOM 2239 O O . LEU B 1 102 ? 14.695 21.906 5.676 1 95.62 102 LEU B O 1
ATOM 2243 N N . GLY B 1 103 ? 15.492 21.094 7.609 1 95.19 103 GLY B N 1
ATOM 2244 C CA . GLY B 1 103 ? 15.078 22.266 8.367 1 95.19 103 GLY B CA 1
ATOM 2245 C C . GLY B 1 103 ? 13.594 22.281 8.688 1 95.19 103 GLY B C 1
ATOM 2246 O O . GLY B 1 103 ? 13.008 23.344 8.891 1 95.19 103 GLY B O 1
ATOM 2247 N N . LEU B 1 104 ? 12.953 21.125 8.711 1 96.31 104 LEU B N 1
ATOM 2248 C CA . LEU B 1 104 ? 11.523 21.047 8.961 1 96.31 104 LEU B CA 1
ATOM 2249 C C . LEU B 1 104 ? 11.242 20.656 10.414 1 96.31 104 LEU B C 1
ATOM 2251 O O . LEU B 1 104 ? 10.188 20.984 10.961 1 96.31 104 LEU B O 1
ATOM 2255 N N . LEU B 1 105 ? 12.203 19.938 11.008 1 97 105 LEU B N 1
ATOM 2256 C CA . LEU B 1 105 ? 12.117 19.547 12.406 1 97 105 LEU B CA 1
ATOM 2257 C C . LEU B 1 105 ? 13.352 20 13.18 1 97 105 LEU B C 1
ATOM 2259 O O . LEU B 1 105 ? 14.391 20.281 12.578 1 97 105 LEU B O 1
ATOM 2263 N N . VAL B 1 106 ? 13.188 20.078 14.5 1 96.31 106 VAL B N 1
ATOM 2264 C CA . VAL B 1 106 ? 14.297 20.266 15.43 1 96.31 106 VAL B CA 1
ATOM 2265 C C . VAL B 1 106 ? 14.32 19.109 16.438 1 96.31 106 VAL B C 1
ATOM 2267 O O . VAL B 1 106 ? 13.273 18.719 16.953 1 96.31 106 VAL B O 1
ATOM 2270 N N . LYS B 1 107 ? 15.438 18.562 16.547 1 93.31 107 LYS B N 1
ATOM 2271 C CA . LYS B 1 107 ? 15.672 17.562 17.594 1 93.31 107 LYS B CA 1
ATOM 2272 C C . LYS B 1 107 ? 16.375 18.172 18.797 1 93.31 107 LYS B C 1
ATOM 2274 O O . LYS B 1 107 ? 17.5 18.656 18.672 1 93.31 107 LYS B O 1
ATOM 2279 N N . GLU B 1 108 ? 15.656 18.141 19.844 1 90.12 108 GLU B N 1
ATOM 2280 C CA . GLU B 1 108 ? 16.234 18.688 21.062 1 90.12 108 GLU B CA 1
ATOM 2281 C C . GLU B 1 108 ? 16.594 17.594 22.047 1 90.12 108 GLU B C 1
ATOM 2283 O O . GLU B 1 108 ? 15.742 16.797 22.438 1 90.12 108 GLU B O 1
ATOM 2288 N N . HIS B 1 109 ? 17.781 17.438 22.328 1 83.94 109 HIS B N 1
ATOM 2289 C CA . HIS B 1 109 ? 18.266 16.438 23.25 1 83.94 109 HIS B CA 1
ATOM 2290 C C . HIS B 1 109 ? 18.328 16.984 24.688 1 83.94 109 HIS B C 1
ATOM 2292 O O . HIS B 1 109 ? 18.766 18.109 24.906 1 83.94 109 HIS B O 1
ATOM 2298 N N . PRO B 1 110 ? 17.594 16.172 25.531 1 72.94 110 PRO B N 1
ATOM 2299 C CA . PRO B 1 110 ? 17.844 16.578 26.922 1 72.94 110 PRO B CA 1
ATOM 2300 C C . PRO B 1 110 ? 19.297 16.391 27.344 1 72.94 110 PRO B C 1
ATOM 2302 O O . PRO B 1 110 ? 20.016 15.586 26.75 1 72.94 110 PRO B O 1
ATOM 2305 N N . GLU B 1 111 ? 19.766 17.312 28.156 1 67.38 111 GLU B N 1
ATOM 2306 C CA . GLU B 1 111 ? 21.141 17.359 28.641 1 67.38 111 GLU B CA 1
ATOM 2307 C C . GLU B 1 111 ? 21.609 15.992 29.141 1 67.38 111 GLU B C 1
ATOM 2309 O O . GLU B 1 111 ? 22.781 15.641 29 1 67.38 111 GLU B O 1
ATOM 2314 N N . TYR B 1 112 ? 20.703 15.18 29.594 1 67.5 112 TYR B N 1
ATOM 2315 C CA . TYR B 1 112 ? 21.172 14 30.312 1 67.5 112 TYR B CA 1
ATOM 2316 C C . TYR B 1 112 ? 20.891 12.727 29.531 1 67.5 112 TYR B C 1
ATOM 2318 O O . TYR B 1 112 ? 21.297 11.641 29.938 1 67.5 112 TYR B O 1
ATOM 2326 N N . ASP B 1 113 ? 20.125 12.789 28.438 1 65 113 ASP B N 1
ATOM 2327 C CA . ASP B 1 113 ? 19.781 11.57 27.719 1 65 113 ASP B CA 1
ATOM 2328 C C . ASP B 1 113 ? 19.828 11.797 26.203 1 65 113 ASP B C 1
ATOM 2330 O O . ASP B 1 113 ? 18.922 12.398 25.641 1 65 113 ASP B O 1
ATOM 2334 N N . GLN B 1 114 ? 20.984 11.289 25.703 1 62.72 114 GLN B N 1
ATOM 2335 C CA . GLN B 1 114 ? 21.219 11.5 24.266 1 62.72 114 GLN B CA 1
ATOM 2336 C C . GLN B 1 114 ? 20.266 10.648 23.422 1 62.72 114 GLN B C 1
ATOM 2338 O O . GLN B 1 114 ? 20.016 10.961 22.266 1 62.72 114 GLN B O 1
ATOM 2343 N N . LYS B 1 115 ? 19.656 9.703 24.188 1 64.31 115 LYS B N 1
ATOM 2344 C CA . LYS B 1 115 ? 18.828 8.797 23.391 1 64.31 115 LYS B CA 1
ATOM 2345 C C . LYS B 1 115 ? 17.375 9.234 23.391 1 64.31 115 LYS B C 1
ATOM 2347 O O . LYS B 1 115 ? 16.594 8.812 22.531 1 64.31 115 LYS B O 1
ATOM 2352 N N . ALA B 1 116 ? 17.234 10.125 24.344 1 76.19 116 ALA B N 1
ATOM 2353 C CA . ALA B 1 116 ? 15.883 10.664 24.422 1 76.19 116 ALA B CA 1
ATOM 2354 C C . ALA B 1 116 ? 15.828 12.102 23.891 1 76.19 116 ALA B C 1
ATOM 2356 O O . ALA B 1 116 ? 16.641 12.938 24.297 1 76.19 116 ALA B O 1
ATOM 2357 N N . TYR B 1 117 ? 15.18 12.242 22.734 1 86.94 117 TYR B N 1
ATOM 2358 C CA . TYR B 1 117 ? 15.055 13.625 22.281 1 86.94 117 TYR B CA 1
ATOM 2359 C C . TYR B 1 117 ? 13.602 13.992 22.031 1 86.94 117 TYR B C 1
ATOM 2361 O O . TYR B 1 117 ? 12.742 13.117 21.922 1 86.94 117 TYR B O 1
ATOM 2369 N N . GLN B 1 118 ? 13.414 15.336 22.172 1 92.94 118 GLN B N 1
ATOM 2370 C CA . GLN B 1 118 ? 12.133 15.945 21.844 1 92.94 118 GLN B CA 1
ATOM 2371 C C . GLN B 1 118 ? 12.141 16.469 20.406 1 92.94 118 GLN B C 1
ATOM 2373 O O . GLN B 1 118 ? 13.141 17.016 19.938 1 92.94 118 GLN B O 1
ATOM 2378 N N . LEU B 1 119 ? 11.047 16.25 19.75 1 96.12 119 LEU B N 1
ATOM 2379 C CA . LEU B 1 119 ? 10.898 16.734 18.391 1 96.12 119 LEU B CA 1
ATOM 2380 C C . LEU B 1 119 ? 9.922 17.906 18.328 1 96.12 119 LEU B C 1
ATOM 2382 O O . LEU B 1 119 ? 8.852 17.859 18.953 1 96.12 119 LEU B O 1
ATOM 2386 N N . THR B 1 120 ? 10.336 18.953 17.688 1 96.19 120 THR B N 1
ATOM 2387 C CA . THR B 1 120 ? 9.477 20.078 17.391 1 96.19 120 THR B CA 1
ATOM 2388 C C . THR B 1 120 ? 9.578 20.469 15.914 1 96.19 120 THR B C 1
ATOM 2390 O O . THR B 1 120 ? 10.531 20.094 15.234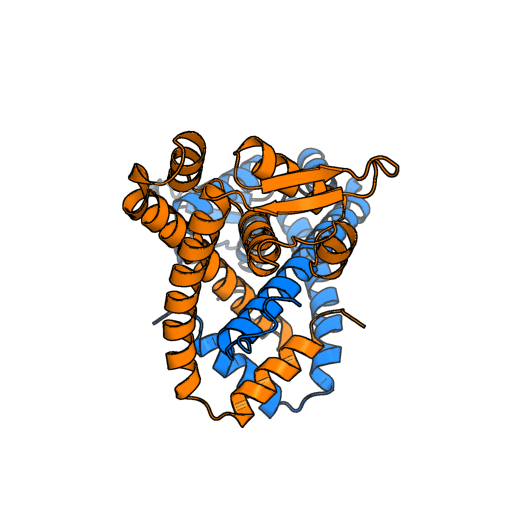 1 96.19 120 THR B O 1
ATOM 2393 N N . VAL B 1 121 ? 8.523 21.156 15.445 1 96.56 121 VAL B N 1
ATOM 2394 C CA . VAL B 1 121 ? 8.57 21.625 14.062 1 96.56 121 VAL B CA 1
ATOM 2395 C C . VAL B 1 121 ? 9.156 23.031 14.008 1 96.56 121 VAL B C 1
ATOM 2397 O O . VAL B 1 121 ? 8.977 23.812 14.945 1 96.56 121 VAL B O 1
ATOM 2400 N N . THR B 1 122 ? 9.859 23.375 12.953 1 95.31 122 THR B N 1
ATOM 2401 C CA . THR B 1 122 ? 10.203 24.75 12.617 1 95.31 122 THR B CA 1
ATOM 2402 C C . THR B 1 122 ? 9.016 25.469 11.992 1 95.31 122 THR B C 1
ATOM 2404 O O . THR B 1 122 ? 8 24.844 11.68 1 95.31 122 THR B O 1
ATOM 2407 N N . PRO B 1 123 ? 9.117 26.797 11.82 1 93.19 123 PRO B N 1
ATOM 2408 C CA . PRO B 1 123 ? 8.055 27.5 11.094 1 93.19 123 PRO B CA 1
ATOM 2409 C C . PRO B 1 123 ? 7.82 26.922 9.695 1 93.19 123 PRO B C 1
ATOM 2411 O O . PRO B 1 123 ? 6.668 26.797 9.266 1 93.19 123 PRO B O 1
ATOM 2414 N N . ALA B 1 124 ? 8.898 26.562 9.055 1 92.12 124 ALA B N 1
ATOM 2415 C CA . ALA B 1 124 ? 8.773 25.953 7.738 1 92.12 124 ALA B CA 1
ATOM 2416 C C . ALA B 1 124 ? 8.086 24.594 7.836 1 92.12 124 ALA B C 1
ATOM 2418 O O . ALA B 1 124 ? 7.242 24.25 7 1 92.12 124 ALA B O 1
ATOM 2419 N N . GLY B 1 125 ? 8.469 23.828 8.836 1 94.38 125 GLY B N 1
ATOM 2420 C CA . GLY B 1 125 ? 7.84 22.547 9.078 1 94.38 125 GLY B CA 1
ATOM 2421 C C . GLY B 1 125 ? 6.355 22.656 9.375 1 94.38 125 GLY B C 1
ATOM 2422 O O . GLY B 1 125 ? 5.562 21.828 8.898 1 94.38 125 GLY B O 1
ATOM 2423 N N . GLU B 1 126 ? 6.027 23.641 10.109 1 93.81 126 GLU B N 1
ATOM 2424 C CA . GLU B 1 126 ? 4.625 23.875 10.43 1 93.81 126 GLU B CA 1
ATOM 2425 C C . GLU B 1 126 ? 3.826 24.234 9.18 1 93.81 126 GLU B C 1
ATOM 2427 O O . GLU B 1 126 ? 2.73 23.703 8.969 1 93.81 126 GLU B O 1
ATOM 2432 N N . ARG B 1 127 ? 4.379 25.094 8.453 1 91.06 127 ARG B N 1
ATOM 2433 C CA . ARG B 1 127 ? 3.703 25.484 7.223 1 91.06 127 ARG B CA 1
ATOM 2434 C C . ARG B 1 127 ? 3.512 24.281 6.297 1 91.06 127 ARG B C 1
ATOM 2436 O O . ARG B 1 127 ? 2.434 24.094 5.73 1 91.06 127 ARG B O 1
ATOM 2443 N N . MET B 1 128 ? 4.578 23.484 6.133 1 91.31 128 MET B N 1
ATOM 2444 C CA . MET B 1 128 ? 4.5 22.297 5.293 1 91.31 128 MET B CA 1
ATOM 2445 C C . MET B 1 128 ? 3.424 21.344 5.797 1 91.31 128 MET B C 1
ATOM 2447 O O . MET B 1 128 ? 2.641 20.812 5.008 1 91.31 128 MET B O 1
ATOM 2451 N N . ALA B 1 129 ? 3.385 21.156 7.039 1 92.12 129 ALA B N 1
ATOM 2452 C CA . ALA B 1 129 ? 2.404 20.25 7.637 1 92.12 129 ALA B CA 1
ATOM 2453 C C . ALA B 1 129 ? 0.982 20.75 7.402 1 92.12 129 ALA B C 1
ATOM 2455 O O . ALA B 1 129 ? 0.08 19.969 7.105 1 92.12 129 ALA B O 1
ATOM 2456 N N . VAL B 1 130 ? 0.789 22 7.555 1 89.56 130 VAL B N 1
ATOM 2457 C CA . VAL B 1 130 ? -0.522 22.609 7.344 1 89.56 130 VAL B CA 1
ATOM 2458 C C . VAL B 1 130 ? -0.958 22.406 5.895 1 89.56 130 VAL B C 1
ATOM 2460 O O . VAL B 1 130 ? -2.104 22.031 5.629 1 89.56 130 VAL B O 1
ATOM 2463 N N . LEU B 1 131 ? -0.067 22.609 5.035 1 87.06 131 LEU B N 1
ATOM 2464 C CA . LEU B 1 131 ? -0.365 22.453 3.617 1 87.06 131 LEU B CA 1
ATOM 2465 C C . LEU B 1 131 ? -0.69 21 3.293 1 87.06 131 LEU B C 1
ATOM 2467 O O . LEU B 1 131 ? -1.64 20.719 2.557 1 87.06 131 LEU B O 1
ATOM 2471 N N . HIS B 1 132 ? 0.125 20.125 3.805 1 88.81 132 HIS B N 1
ATOM 2472 C CA . HIS B 1 132 ? -0.127 18.703 3.611 1 88.81 132 HIS B CA 1
ATOM 2473 C C . HIS B 1 132 ? -1.49 18.297 4.168 1 88.81 132 HIS B C 1
ATOM 2475 O O . HIS B 1 132 ? -2.24 17.562 3.516 1 88.81 132 HIS B O 1
ATOM 2481 N N . ALA B 1 133 ? -1.805 18.812 5.289 1 85.94 133 ALA B N 1
ATOM 2482 C CA . ALA B 1 133 ? -3.08 18.5 5.938 1 85.94 133 ALA B CA 1
ATOM 2483 C C . ALA B 1 133 ? -4.25 19.016 5.105 1 85.94 133 ALA B C 1
ATOM 2485 O O . ALA B 1 133 ? -5.289 18.359 5.012 1 85.94 133 ALA B O 1
ATOM 2486 N N . GLU B 1 134 ? -4.109 20.172 4.574 1 86.56 134 GLU B N 1
ATOM 2487 C CA . GLU B 1 134 ? -5.156 20.734 3.734 1 86.56 134 GLU B CA 1
ATOM 2488 C C . GLU B 1 134 ? -5.434 19.859 2.52 1 86.56 134 GLU B C 1
ATOM 2490 O O . GLU B 1 134 ? -6.594 19.609 2.184 1 86.56 134 GLU B O 1
ATOM 2495 N N . LEU B 1 135 ? -4.398 19.469 1.916 1 83.56 135 LEU B N 1
ATOM 2496 C CA . LEU B 1 135 ? -4.566 18.625 0.732 1 83.56 135 LEU B CA 1
ATOM 2497 C C . LEU B 1 135 ? -5.188 17.281 1.098 1 83.56 135 LEU B C 1
ATOM 2499 O O . LEU B 1 135 ? -6.047 16.781 0.375 1 83.56 135 LEU B O 1
ATOM 2503 N N . HIS B 1 136 ? -4.82 16.719 2.211 1 83.25 136 HIS B N 1
ATOM 2504 C CA . HIS B 1 136 ? -5.414 15.477 2.674 1 83.25 136 HIS B CA 1
ATOM 2505 C C . HIS B 1 136 ? -6.891 15.656 3.012 1 83.25 136 HIS B C 1
ATOM 2507 O O . HIS B 1 136 ? -7.703 14.758 2.781 1 83.25 136 HIS B O 1
ATOM 2513 N N . ARG B 1 137 ? -7.176 16.766 3.609 1 83.88 137 ARG B N 1
ATOM 2514 C CA . ARG B 1 137 ? -8.57 17.062 3.918 1 83.88 137 ARG B CA 1
ATOM 2515 C C . ARG B 1 137 ? -9.414 17.125 2.646 1 83.88 137 ARG B C 1
ATOM 2517 O O . ARG B 1 137 ? -10.547 16.641 2.619 1 83.88 137 ARG B O 1
ATOM 2524 N N . GLN B 1 138 ? -8.852 17.719 1.65 1 83.81 138 GLN B N 1
ATOM 2525 C CA . GLN B 1 138 ? -9.555 17.797 0.373 1 83.81 138 GLN B CA 1
ATOM 2526 C C . GLN B 1 138 ? -9.781 16.406 -0.216 1 83.81 138 GLN B C 1
ATOM 2528 O O . GLN B 1 138 ? -10.867 16.094 -0.707 1 83.81 138 GLN B O 1
ATOM 2533 N N . GLU B 1 139 ? -8.766 15.594 -0.189 1 83.44 139 GLU B N 1
ATOM 2534 C CA . GLU B 1 139 ? -8.906 14.227 -0.665 1 83.44 139 GLU B CA 1
ATOM 2535 C C . GLU B 1 139 ? -9.961 13.469 0.138 1 83.44 139 GLU B C 1
ATOM 2537 O O . GLU B 1 139 ? -10.805 12.773 -0.434 1 83.44 139 GLU B O 1
ATOM 2542 N N . SER B 1 140 ? -9.883 13.617 1.487 1 86.5 140 SER B N 1
ATOM 2543 C CA . SER B 1 140 ? -10.82 12.93 2.369 1 86.5 140 SER B CA 1
ATOM 2544 C C . SER B 1 140 ? -12.258 13.344 2.078 1 86.5 140 SER B C 1
ATOM 2546 O O . SER B 1 140 ? -13.156 12.508 2.066 1 86.5 140 SER B O 1
ATOM 2548 N N . LYS B 1 141 ? -12.414 14.594 1.865 1 86.88 141 LYS B N 1
ATOM 2549 C CA . LYS B 1 141 ? -13.75 15.094 1.566 1 86.88 141 LYS B CA 1
ATOM 2550 C C . LYS B 1 141 ? -14.305 14.461 0.295 1 86.88 141 LYS B C 1
ATOM 2552 O O . LYS B 1 141 ? -15.477 14.086 0.241 1 86.88 141 LYS B O 1
ATOM 2557 N N . PHE B 1 142 ? -13.523 14.359 -0.668 1 85.25 142 PHE B N 1
ATOM 2558 C CA . PHE B 1 142 ? -13.922 13.758 -1.935 1 85.25 142 PHE B CA 1
ATOM 2559 C C . PHE B 1 142 ? -14.375 12.312 -1.727 1 85.25 142 PHE B C 1
ATOM 2561 O O . PHE B 1 142 ? -15.461 11.93 -2.176 1 85.25 142 PHE B O 1
ATOM 2568 N N . PHE B 1 143 ? -13.641 11.523 -1.011 1 88 143 PHE B N 1
ATOM 2569 C CA . PHE B 1 143 ? -13.953 10.109 -0.844 1 88 143 PHE B CA 1
ATOM 2570 C C . PHE B 1 143 ? -15.062 9.922 0.189 1 88 143 PHE B C 1
ATOM 2572 O O . PHE B 1 143 ? -15.859 8.984 0.084 1 88 143 PHE B O 1
ATOM 2579 N N . ASP B 1 144 ? -15.086 10.812 1.197 1 90.62 144 ASP B N 1
ATOM 2580 C CA . ASP B 1 144 ? -16.188 10.758 2.145 1 90.62 144 ASP B CA 1
ATOM 2581 C C . ASP B 1 144 ? -17.531 10.977 1.438 1 90.62 144 ASP B C 1
ATOM 2583 O O . ASP B 1 144 ? -18.547 10.398 1.825 1 90.62 144 ASP B O 1
ATOM 2587 N N . GLN B 1 145 ? -17.516 11.758 0.456 1 90.81 145 GLN B N 1
ATOM 2588 C CA . GLN B 1 145 ? -18.719 11.953 -0.328 1 90.81 145 GLN B CA 1
ATOM 2589 C C . GLN B 1 145 ? -19.188 10.648 -0.974 1 90.81 145 GLN B C 1
ATOM 2591 O O . GLN B 1 145 ? -20.375 10.367 -1.033 1 90.81 145 GLN B O 1
ATOM 2596 N N . ARG B 1 146 ? -18.281 9.859 -1.408 1 90.62 146 ARG B N 1
ATOM 2597 C CA . ARG B 1 146 ? -18.609 8.57 -1.993 1 90.62 146 ARG B CA 1
ATOM 2598 C C . ARG B 1 146 ? -19.203 7.625 -0.945 1 90.62 146 ARG B C 1
ATOM 2600 O O . ARG B 1 146 ? -20.031 6.781 -1.261 1 90.62 146 ARG B O 1
ATOM 2607 N N . LEU B 1 147 ? -18.734 7.805 0.252 1 94.75 147 LEU B N 1
ATOM 2608 C CA . LEU B 1 147 ? -19.188 6.93 1.33 1 94.75 147 LEU B CA 1
ATOM 2609 C C . LEU B 1 147 ? -20.594 7.305 1.775 1 94.75 147 LEU B C 1
ATOM 2611 O O . LEU B 1 147 ? -21.266 6.516 2.443 1 94.75 147 LEU B O 1
ATOM 2615 N N . THR B 1 148 ? -21.031 8.555 1.397 1 93.31 148 THR B N 1
ATOM 2616 C CA . THR B 1 148 ? -22.359 9 1.807 1 93.31 148 THR B CA 1
ATOM 2617 C C . THR B 1 148 ? -23.438 8.18 1.119 1 93.31 148 THR B C 1
ATOM 2619 O O . THR B 1 148 ? -24.594 8.195 1.54 1 93.31 148 THR B O 1
ATOM 2622 N N . ARG B 1 149 ? -23.094 7.457 0.057 1 94.62 149 ARG B N 1
ATOM 2623 C CA . ARG B 1 149 ? -24.047 6.605 -0.643 1 94.62 149 ARG B CA 1
ATOM 2624 C C . ARG B 1 149 ? -24.328 5.324 0.141 1 94.62 149 ARG B C 1
ATOM 2626 O O . ARG B 1 149 ? -25.234 4.566 -0.189 1 94.62 149 ARG B O 1
ATOM 2633 N N . TRP B 1 150 ? -23.547 5.125 1.165 1 96.62 150 TRP B N 1
ATOM 2634 C CA . TRP B 1 150 ? -23.688 3.959 2.031 1 96.62 150 TRP B CA 1
ATOM 2635 C C . TRP B 1 150 ? -24.234 4.359 3.398 1 96.62 150 TRP B C 1
ATOM 2637 O O . TRP B 1 150 ? -24 5.477 3.863 1 96.62 150 TRP B O 1
ATOM 2647 N N . SER B 1 151 ? -24.891 3.469 4.074 1 97.06 151 SER B N 1
ATOM 2648 C CA . SER B 1 151 ? -25.375 3.75 5.422 1 97.06 151 SER B CA 1
ATOM 2649 C C . SER B 1 151 ? -24.234 3.76 6.43 1 97.06 151 SER B C 1
ATOM 2651 O O . SER B 1 151 ? -23.203 3.113 6.219 1 97.06 151 SER B O 1
ATOM 2653 N N . PRO B 1 152 ? -24.422 4.496 7.527 1 96.25 152 PRO B N 1
ATOM 2654 C CA . PRO B 1 152 ? -23.406 4.477 8.578 1 96.25 152 PRO B CA 1
ATOM 2655 C C . PRO B 1 152 ? -23.094 3.064 9.062 1 96.25 152 PRO B C 1
ATOM 2657 O O . PRO B 1 152 ? -21.938 2.773 9.406 1 96.25 152 PRO B O 1
ATOM 2660 N N . GLU B 1 153 ? -24.078 2.188 8.992 1 97.44 153 GLU B N 1
ATOM 2661 C CA . GLU B 1 153 ? -23.875 0.809 9.422 1 97.44 153 GLU B CA 1
ATOM 2662 C C . GLU B 1 153 ? -22.984 0.04 8.445 1 97.44 153 GLU B C 1
ATOM 2664 O O . GLU B 1 153 ? -22.141 -0.744 8.859 1 97.44 153 GLU B O 1
ATOM 2669 N N . GLU B 1 154 ? -23.188 0.287 7.223 1 97.69 154 GLU B N 1
ATOM 2670 C CA . GLU B 1 154 ? -22.391 -0.376 6.199 1 97.69 154 GLU B CA 1
ATOM 2671 C C . GLU B 1 154 ? -20.938 0.072 6.266 1 97.69 154 GLU B C 1
ATOM 2673 O O . GLU B 1 154 ? -20.016 -0.747 6.145 1 97.69 154 GLU B O 1
ATOM 2678 N N . VAL B 1 155 ? -20.781 1.324 6.527 1 97.44 155 VAL B N 1
ATOM 2679 C CA . VAL B 1 155 ? -19.422 1.868 6.645 1 97.44 155 VAL B CA 1
ATOM 2680 C C . VAL B 1 155 ? -18.766 1.328 7.906 1 97.44 155 VAL B C 1
ATOM 2682 O O . VAL B 1 155 ? -17.609 0.907 7.875 1 97.44 155 VAL B O 1
ATOM 2685 N N . ALA B 1 156 ? -19.516 1.252 8.953 1 97.06 156 ALA B N 1
ATOM 2686 C CA . ALA B 1 156 ? -18.984 0.72 10.203 1 97.06 156 ALA B CA 1
ATOM 2687 C C . ALA B 1 156 ? -18.594 -0.747 10.055 1 97.06 156 ALA B C 1
ATOM 2689 O O . ALA B 1 156 ? -17.562 -1.18 10.594 1 97.06 156 ALA B O 1
ATOM 2690 N N . THR B 1 157 ? -19.406 -1.508 9.344 1 97.44 157 THR B N 1
ATOM 2691 C CA . THR B 1 157 ? -19.109 -2.906 9.07 1 97.44 157 THR B CA 1
ATOM 2692 C C . THR B 1 157 ? -17.812 -3.031 8.281 1 97.44 157 THR B C 1
ATOM 2694 O O . THR B 1 157 ? -16.953 -3.867 8.602 1 97.44 157 THR B O 1
ATOM 2697 N N . THR B 1 158 ? -17.672 -2.188 7.305 1 97.62 158 THR B N 1
ATOM 2698 C CA . THR B 1 158 ? -16.469 -2.189 6.48 1 97.62 158 THR B CA 1
ATOM 2699 C C . THR B 1 158 ? -15.234 -1.923 7.328 1 97.62 158 THR B C 1
ATOM 2701 O O . THR B 1 158 ? -14.242 -2.648 7.234 1 97.62 158 THR B O 1
ATOM 2704 N N . ILE B 1 159 ? -15.305 -0.956 8.164 1 96.38 159 ILE B N 1
ATOM 2705 C CA . ILE B 1 159 ? -14.195 -0.597 9.039 1 96.38 159 ILE B CA 1
ATOM 2706 C C . ILE B 1 159 ? -13.875 -1.761 9.977 1 96.38 159 ILE B C 1
ATOM 2708 O O . ILE B 1 159 ? -12.711 -2.121 10.164 1 96.38 159 ILE B O 1
ATOM 2712 N N . ALA B 1 160 ? -14.914 -2.43 10.469 1 96.06 160 ALA B N 1
ATOM 2713 C CA . ALA B 1 160 ? -14.727 -3.531 11.414 1 96.06 160 ALA B CA 1
ATOM 2714 C C . ALA B 1 160 ? -14.086 -4.734 10.727 1 96.06 160 ALA B C 1
ATOM 2716 O O . ALA B 1 160 ? -13.195 -5.375 11.289 1 96.06 160 ALA B O 1
ATOM 2717 N N . VAL B 1 161 ? -14.555 -5.043 9.586 1 96.62 161 VAL B N 1
ATOM 2718 C CA . VAL B 1 161 ? -14 -6.164 8.828 1 96.62 161 VAL B CA 1
ATOM 2719 C C . VAL B 1 161 ? -12.531 -5.898 8.516 1 96.62 161 VAL B C 1
ATOM 2721 O O . VAL B 1 161 ? -11.68 -6.766 8.719 1 96.62 161 VAL B O 1
ATOM 2724 N N . LEU B 1 162 ? -12.203 -4.668 8.07 1 95.44 162 LEU B N 1
ATOM 2725 C CA . LEU B 1 162 ? -10.82 -4.324 7.742 1 95.44 162 LEU B CA 1
ATOM 2726 C C . LEU B 1 162 ? -9.938 -4.379 8.984 1 95.44 162 LEU B C 1
ATOM 2728 O O . LEU B 1 162 ? -8.797 -4.836 8.922 1 95.44 162 LEU B O 1
ATOM 2732 N N . LYS B 1 163 ? -10.461 -3.92 10.055 1 92.88 163 LYS B N 1
ATOM 2733 C CA . LYS B 1 163 ? -9.727 -3.984 11.312 1 92.88 163 LYS B CA 1
ATOM 2734 C C . LYS B 1 163 ? -9.375 -5.426 11.672 1 92.88 163 LYS B C 1
ATOM 2736 O O . LYS B 1 163 ? -8.273 -5.707 12.141 1 92.88 163 LYS B O 1
ATOM 2741 N N . SER B 1 164 ? -10.305 -6.293 11.414 1 92.94 164 SER B N 1
ATOM 2742 C CA . SER B 1 164 ? -10.094 -7.691 11.766 1 92.94 164 SER B CA 1
ATOM 2743 C C . SER B 1 164 ? -9.008 -8.32 10.906 1 92.94 164 SER B C 1
ATOM 2745 O O . SER B 1 164 ? -8.453 -9.367 11.258 1 92.94 164 SER B O 1
ATOM 2747 N N . LEU B 1 165 ? -8.727 -7.707 9.812 1 92.69 165 LEU B N 1
ATOM 2748 C CA . LEU B 1 165 ? -7.711 -8.234 8.914 1 92.69 165 LEU B CA 1
ATOM 2749 C C . LEU B 1 165 ? -6.336 -7.664 9.258 1 92.69 165 LEU B C 1
ATOM 2751 O O . LEU B 1 165 ? -5.324 -8.109 8.711 1 92.69 165 LEU B O 1
ATOM 2755 N N . THR B 1 166 ? -6.355 -6.586 10.07 1 85.12 166 THR B N 1
ATOM 2756 C CA . THR B 1 166 ? -5.086 -6 10.484 1 85.12 166 THR B CA 1
ATOM 2757 C C . THR B 1 166 ? -4.5 -6.754 11.672 1 85.12 166 THR B C 1
ATOM 2759 O O . THR B 1 166 ? -5.238 -7.352 12.461 1 85.12 166 THR B O 1
ATOM 2762 N N . ARG B 1 167 ? -3.361 -7.621 11.609 1 62.97 167 ARG B N 1
ATOM 2763 C CA . ARG B 1 167 ? -2.715 -8.469 12.602 1 62.97 167 ARG B CA 1
ATOM 2764 C C . ARG B 1 167 ? -2.604 -7.746 13.945 1 62.97 167 ARG B C 1
ATOM 2766 O O . ARG B 1 167 ? -2.107 -8.312 14.922 1 62.97 167 ARG B O 1
ATOM 2773 N N . GLU B 1 168 ? -2.959 -6.629 14.18 1 50.19 168 GLU B N 1
ATOM 2774 C CA . GLU B 1 168 ? -2.627 -6.074 15.484 1 50.19 168 GLU B CA 1
ATOM 2775 C C . GLU B 1 168 ? -3.498 -6.684 16.578 1 50.19 168 GLU B C 1
ATOM 2777 O O . GLU B 1 168 ? -4.711 -6.836 16.406 1 50.19 168 GLU B O 1
ATOM 2782 N N . LYS B 1 169 ? -2.977 -7.625 17.406 1 38.72 169 LYS B N 1
ATOM 2783 C CA . LYS B 1 169 ? -3.533 -7.973 18.703 1 38.72 169 LYS B CA 1
ATOM 2784 C C . LYS B 1 169 ? -4.082 -6.742 19.422 1 38.72 169 LYS B C 1
ATOM 2786 O O . LYS B 1 169 ? -3.545 -5.641 19.281 1 38.72 169 LYS B O 1
#